Protein AF-A0A953PDA1-F1 (afdb_monomer)

Nearest PDB structures (foldseek):
  7jv3-assembly1_A  TM=8.818E-01  e=1.369E-17  Pseudomonas fluorescens Pf0-1
  7jv3-assembly2_E  TM=8.706E-01  e=5.133E-17  Pseudomonas fluorescens Pf0-1
  3rao-assembly2_B  TM=8.582E-01  e=7.394E-15  Bacillus cereus ATCC 10987
  6sgn-assembly1_AAA  TM=8.114E-01  e=1.223E-14  Escherichia coli K-12
  1ezw-assembly1_A  TM=8.210E-01  e=9.159E-14  Methanopyrus kandleri

Radius of gyration: 19.65 Å; Cα contacts (8 Å, |Δi|>4): 338; chains: 1; bounding box: 43×42×50 Å

Foldseek 3Di:
DQQVCLVVVVRPDAAEDELDDDPPVCVVVVHDDDPSLVSLQVVLQVLVVVLCQQQDQFDADDDPNDGDDRDHDPPHHPDPPHRFYEYEDADLSSLLSCLVGGQEYEYELDALVVLLVRLVSSVVSVVVVVGDSVSYAYEYEAEEFEDQFQVVQVVVLVVLCVVCPPVDPDSRSVLHQTGYLVSSQVRVVSNVVSHHDHYDYHYSDPVDCVRVVRCVVRNVVVVD

pLDDT: mean 93.69, std 8.37, range [51.88, 98.75]

Solvent-accessible surface area (backbone atoms only — not comparable to full-atom values): 12368 Å² total; per-residue (Å²): 107,70,32,56,51,15,45,78,55,71,50,71,45,68,46,72,53,69,58,77,87,60,61,67,61,30,53,76,72,71,43,87,76,66,62,68,75,56,29,47,52,47,43,52,54,49,52,54,50,54,52,37,30,45,68,41,82,59,30,71,42,88,56,96,84,53,75,40,77,71,38,67,49,80,72,49,39,68,32,77,79,49,55,50,30,32,34,60,67,70,58,75,72,48,28,38,47,40,42,74,67,36,38,25,40,32,44,57,51,52,53,48,65,52,49,40,54,50,49,56,51,35,46,51,25,8,63,77,69,72,35,70,60,87,62,40,43,38,30,37,39,36,40,31,34,56,32,92,42,46,68,58,10,50,53,53,46,51,51,57,50,60,80,38,66,90,79,61,93,48,57,47,65,77,50,34,46,60,12,13,48,73,49,38,45,57,55,51,47,50,35,42,77,55,57,44,78,42,78,50,74,44,59,77,60,81,92,50,63,62,51,58,50,50,42,56,69,62,34,51,67,74,79,107

Sequence (224 aa):
MAATVDMISNGRLNFGIGAGWDEVEAAAYGIPFPRAGIRVEMLDEALQIIKGLWTQDEVIFKGKYYQLDKAVSLPRPVQKPYPPILIAGGGDKMLRLIAKHANAWNSGFVSPEGFREEIARLEKACRETGRDRSEIENTFQSRTVIAEKDENAFERAEEWREERKGAVDDPDWKFAIKGSPKTCEKVLQTYVDVGVTHFTLLFADPATLKPLQLFANEVIPIFR

Mean predicted aligned error: 4.12 Å

Structure (mmCIF, N/CA/C/O backbone):
data_AF-A0A953PDA1-F1
#
_entry.id   AF-A0A953PDA1-F1
#
loop_
_atom_site.group_PDB
_atom_site.id
_atom_site.type_symbol
_atom_site.label_atom_id
_atom_site.label_alt_id
_atom_site.label_comp_id
_atom_site.label_asym_id
_atom_site.label_entity_id
_atom_site.label_seq_id
_atom_site.pdbx_PDB_ins_code
_atom_site.Cartn_x
_atom_site.Cartn_y
_atom_site.Cartn_z
_atom_site.occupancy
_atom_site.B_iso_or_equiv
_atom_site.auth_seq_id
_atom_site.auth_comp_id
_atom_site.auth_asym_id
_atom_site.auth_atom_id
_atom_site.pdbx_PDB_model_num
ATOM 1 N N . MET A 1 1 ? -18.487 7.559 2.211 1.00 90.31 1 MET A N 1
ATOM 2 C CA . MET A 1 1 ? -17.996 7.326 0.832 1.00 90.31 1 MET A CA 1
ATOM 3 C C . MET A 1 1 ? -17.444 5.917 0.651 1.00 90.31 1 MET A C 1
ATOM 5 O O . MET A 1 1 ? -18.059 5.161 -0.082 1.00 90.31 1 MET A O 1
ATOM 9 N N . ALA A 1 2 ? -16.361 5.523 1.334 1.00 96.50 2 ALA A N 1
ATOM 10 C CA . ALA A 1 2 ? -15.755 4.194 1.153 1.00 96.50 2 ALA A CA 1
ATOM 11 C C . ALA A 1 2 ? -16.730 3.015 1.368 1.00 96.50 2 ALA A C 1
ATOM 13 O O . ALA A 1 2 ? -16.804 2.147 0.510 1.00 96.50 2 ALA A O 1
ATOM 14 N N . ALA A 1 3 ? -17.564 3.026 2.417 1.00 96.94 3 ALA A N 1
ATOM 15 C CA . ALA A 1 3 ? -18.590 1.988 2.609 1.00 96.94 3 ALA A CA 1
ATOM 16 C C . ALA A 1 3 ? -19.591 1.895 1.440 1.00 96.94 3 ALA A C 1
ATOM 18 O O . ALA A 1 3 ? -19.960 0.807 1.009 1.00 96.94 3 ALA A O 1
ATOM 19 N N . THR A 1 4 ? -19.993 3.037 0.881 1.00 96.94 4 THR A N 1
ATOM 20 C CA . THR A 1 4 ? -20.882 3.098 -0.286 1.00 96.94 4 THR A CA 1
ATOM 21 C C . THR A 1 4 ? -20.209 2.530 -1.536 1.00 96.94 4 THR A C 1
ATOM 23 O O . THR A 1 4 ? -20.831 1.765 -2.266 1.00 96.94 4 THR A O 1
ATOM 26 N N . VAL A 1 5 ? -18.936 2.865 -1.775 1.00 97.50 5 VAL A N 1
ATOM 27 C CA . VAL A 1 5 ? -18.150 2.310 -2.893 1.00 97.50 5 VAL A CA 1
ATOM 28 C C . VAL A 1 5 ? -17.987 0.803 -2.735 1.00 97.50 5 VAL A C 1
ATOM 30 O O . VAL A 1 5 ? -18.156 0.060 -3.698 1.00 97.50 5 VAL A O 1
ATOM 33 N N . ASP A 1 6 ? -17.715 0.341 -1.517 1.00 98.44 6 ASP A N 1
ATOM 34 C CA . ASP A 1 6 ? -17.625 -1.080 -1.217 1.00 98.44 6 ASP A CA 1
ATOM 35 C C . ASP A 1 6 ? -18.922 -1.818 -1.572 1.00 98.44 6 ASP A C 1
ATOM 37 O O . ASP A 1 6 ? -18.891 -2.810 -2.295 1.00 98.44 6 ASP A O 1
ATOM 41 N N . MET A 1 7 ? -20.073 -1.274 -1.171 1.00 97.38 7 MET A N 1
ATOM 42 C CA . MET A 1 7 ? -21.376 -1.838 -1.524 1.00 97.38 7 MET A CA 1
ATOM 43 C C . MET A 1 7 ? -21.642 -1.853 -3.028 1.00 97.38 7 MET A C 1
ATOM 45 O O . MET A 1 7 ? -21.993 -2.895 -3.575 1.00 97.38 7 MET A O 1
ATOM 49 N N . ILE A 1 8 ? -21.478 -0.715 -3.708 1.00 97.69 8 ILE A N 1
ATOM 50 C CA . ILE A 1 8 ? -21.771 -0.601 -5.147 1.00 97.69 8 ILE A CA 1
ATOM 51 C C . ILE A 1 8 ? -20.830 -1.494 -5.962 1.00 97.69 8 ILE A C 1
ATOM 53 O O . ILE A 1 8 ? -21.219 -2.055 -6.984 1.00 97.69 8 ILE A O 1
ATOM 57 N N . SER A 1 9 ? -19.587 -1.654 -5.506 1.00 98.00 9 SER A N 1
ATOM 58 C CA . SER A 1 9 ? -18.612 -2.522 -6.160 1.00 98.00 9 SER A CA 1
ATOM 59 C C . SER A 1 9 ? -18.799 -4.009 -5.843 1.00 98.00 9 SER A C 1
ATOM 61 O O . SER A 1 9 ? -18.107 -4.822 -6.455 1.00 98.00 9 SER A O 1
ATOM 63 N N . ASN A 1 10 ? -19.731 -4.364 -4.950 1.00 97.81 10 ASN A N 1
ATOM 64 C CA . ASN A 1 10 ? -19.903 -5.705 -4.395 1.00 97.81 10 ASN A CA 1
ATOM 65 C C . ASN A 1 10 ? -18.608 -6.251 -3.769 1.00 97.81 10 ASN A C 1
ATOM 67 O O . ASN A 1 10 ? -18.175 -7.364 -4.057 1.00 97.81 10 ASN A O 1
ATOM 71 N N . GLY A 1 11 ? -17.969 -5.431 -2.937 1.00 97.88 11 GLY A N 1
ATOM 72 C CA . GLY A 1 11 ? -16.821 -5.836 -2.139 1.00 97.88 11 GLY A CA 1
ATOM 73 C C . GLY A 1 11 ? -15.491 -5.852 -2.882 1.00 97.88 11 GLY A C 1
ATOM 74 O O . GLY A 1 11 ? -14.633 -6.665 -2.565 1.00 97.88 11 GLY A O 1
ATOM 75 N N . ARG A 1 12 ? -15.306 -4.983 -3.883 1.00 98.06 12 ARG A N 1
ATOM 76 C CA . ARG A 1 12 ? -14.047 -4.891 -4.650 1.00 98.06 12 ARG A CA 1
ATOM 77 C C . ARG A 1 12 ? -13.163 -3.717 -4.226 1.00 98.06 12 ARG A C 1
ATOM 79 O O . ARG A 1 12 ? -12.202 -3.393 -4.920 1.00 98.06 12 ARG A O 1
ATOM 86 N N . LEU A 1 13 ? -13.500 -3.038 -3.130 1.00 98.06 13 LEU A N 1
ATOM 87 C CA . LEU A 1 13 ? -12.726 -1.904 -2.641 1.00 98.06 13 LEU A CA 1
ATOM 88 C C . LEU A 1 13 ? -11.509 -2.378 -1.836 1.00 98.06 13 LEU A C 1
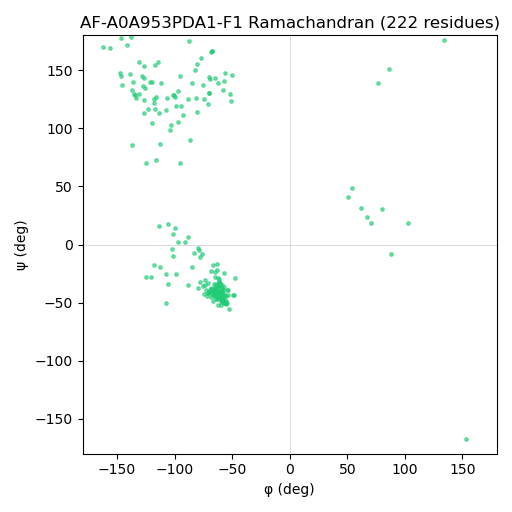ATOM 90 O O . LEU A 1 13 ? -11.669 -3.043 -0.819 1.00 98.06 13 LEU A O 1
ATOM 94 N N . ASN A 1 14 ? -10.319 -1.916 -2.219 1.00 97.12 14 ASN A N 1
ATOM 95 C CA . ASN A 1 14 ? -9.165 -1.819 -1.324 1.00 97.12 14 ASN A CA 1
ATOM 96 C C . ASN A 1 14 ? -9.072 -0.370 -0.826 1.00 97.12 14 ASN A C 1
ATOM 98 O O . ASN A 1 14 ? -8.957 0.562 -1.624 1.00 97.12 14 ASN A O 1
ATOM 102 N N . PHE A 1 15 ? -9.176 -0.156 0.484 1.00 98.25 15 PHE A N 1
ATOM 103 C CA . PHE A 1 15 ? -9.225 1.172 1.087 1.00 98.25 15 PHE A CA 1
ATOM 104 C C . PHE A 1 15 ? -7.814 1.714 1.347 1.00 98.25 15 PHE A C 1
ATOM 106 O O . PHE A 1 15 ? -7.234 1.497 2.411 1.00 98.25 15 PHE A O 1
ATOM 113 N N . GLY A 1 16 ? -7.267 2.418 0.355 1.00 97.62 16 GLY A N 1
ATOM 114 C CA . GLY A 1 16 ? -6.007 3.153 0.472 1.00 97.62 16 GLY A CA 1
ATOM 115 C C . GLY A 1 16 ? -6.163 4.444 1.279 1.00 97.62 16 GLY A C 1
ATOM 116 O O . GLY A 1 16 ? -6.995 5.284 0.935 1.00 97.62 16 GLY A O 1
ATOM 117 N N . ILE A 1 17 ? -5.363 4.624 2.332 1.00 98.00 17 ILE A N 1
ATOM 118 C CA . ILE A 1 17 ? -5.362 5.844 3.154 1.00 98.00 17 ILE A CA 1
ATOM 119 C C . ILE A 1 17 ? -3.955 6.167 3.677 1.00 98.00 17 ILE A C 1
ATOM 121 O O . ILE A 1 17 ? -3.169 5.275 3.991 1.00 98.00 17 ILE A O 1
ATOM 125 N N . GLY A 1 18 ? -3.628 7.457 3.778 1.00 96.38 18 GLY A N 1
ATOM 126 C CA . GLY A 1 18 ? -2.330 7.939 4.252 1.00 96.38 18 GLY A CA 1
ATOM 127 C C . GLY A 1 18 ? -2.430 9.257 5.021 1.00 96.38 18 GLY A C 1
ATOM 128 O O . GLY A 1 18 ? -3.505 9.833 5.161 1.00 96.38 18 GLY A O 1
ATOM 129 N N . ALA A 1 19 ? -1.292 9.738 5.528 1.00 95.94 19 ALA A N 1
ATOM 130 C CA . ALA A 1 19 ? -1.213 10.928 6.386 1.00 95.94 19 ALA A CA 1
ATOM 131 C C . ALA A 1 19 ? -1.062 12.259 5.611 1.00 95.94 19 ALA A C 1
ATOM 133 O O . ALA A 1 19 ? -0.834 13.302 6.224 1.00 95.94 19 ALA A O 1
ATOM 134 N N . GLY A 1 20 ? -1.144 12.223 4.277 1.00 93.25 20 GLY A N 1
ATOM 135 C CA . GLY A 1 20 ? -0.928 13.376 3.397 1.00 93.25 20 GLY A CA 1
ATOM 136 C C . GLY A 1 20 ? 0.551 13.747 3.217 1.00 93.25 20 GLY A C 1
ATOM 137 O O . GLY A 1 20 ? 1.340 13.738 4.173 1.00 93.25 20 GLY A O 1
ATOM 138 N N . TRP A 1 21 ? 0.919 14.083 1.979 1.00 90.81 21 TRP A N 1
ATOM 139 C CA . TRP A 1 21 ? 2.293 14.413 1.576 1.00 90.81 21 TRP A CA 1
ATOM 140 C C . TRP A 1 21 ? 2.414 15.785 0.896 1.00 90.81 21 TRP A C 1
ATOM 142 O O . TRP A 1 21 ? 3.454 16.417 1.051 1.00 90.81 21 TRP A O 1
ATOM 152 N N . ASP A 1 22 ? 1.360 16.264 0.231 1.00 92.12 22 ASP A N 1
ATOM 153 C CA . ASP A 1 22 ? 1.369 17.515 -0.531 1.00 92.12 22 ASP A CA 1
ATOM 154 C C . ASP A 1 22 ? 0.790 18.687 0.287 1.00 92.12 22 ASP A C 1
ATOM 156 O O . ASP A 1 22 ? -0.416 18.788 0.526 1.00 92.12 22 ASP A O 1
ATOM 160 N N . GLU A 1 23 ? 1.674 19.569 0.756 1.00 93.56 23 GLU A N 1
ATOM 161 C CA . GLU A 1 23 ? 1.300 20.776 1.505 1.00 93.56 23 GLU A CA 1
ATOM 162 C C . GLU A 1 23 ? 0.633 21.831 0.616 1.00 93.56 23 GLU A C 1
ATOM 164 O O . GLU A 1 23 ? -0.253 22.554 1.077 1.00 93.56 23 GLU A O 1
ATOM 169 N N . VAL A 1 24 ? 1.032 21.911 -0.657 1.00 94.94 24 VAL A N 1
ATOM 170 C CA . VAL A 1 24 ? 0.483 22.880 -1.612 1.00 94.94 24 VAL A CA 1
ATOM 171 C C . VAL A 1 24 ? -0.966 22.522 -1.919 1.00 94.94 24 VAL A C 1
ATOM 173 O O . VAL A 1 24 ? -1.834 23.396 -1.873 1.00 94.94 24 VAL A O 1
ATOM 176 N N . GLU A 1 25 ? -1.244 21.238 -2.156 1.00 94.12 25 GLU A N 1
ATOM 177 C CA . GLU A 1 25 ? -2.608 20.729 -2.313 1.00 94.12 25 GLU A CA 1
ATOM 178 C C . GLU A 1 25 ? -3.448 21.015 -1.061 1.00 94.12 25 GLU A C 1
ATOM 180 O O . GLU A 1 25 ? -4.534 21.590 -1.158 1.00 94.12 25 GLU A O 1
ATOM 185 N N . ALA A 1 26 ? -2.934 20.681 0.128 1.00 95.62 26 ALA A N 1
ATOM 186 C CA . ALA A 1 26 ? -3.647 20.929 1.378 1.00 95.62 26 ALA A CA 1
ATOM 187 C C . ALA A 1 26 ? -4.005 22.416 1.551 1.00 95.62 26 ALA A C 1
ATOM 189 O O . ALA A 1 26 ? -5.154 22.742 1.864 1.00 95.62 26 ALA A O 1
ATOM 190 N N . ALA A 1 27 ? -3.060 23.320 1.279 1.00 95.94 27 ALA A N 1
ATOM 191 C CA . ALA A 1 27 ? -3.279 24.761 1.344 1.00 95.94 27 ALA A CA 1
ATOM 192 C C . ALA A 1 27 ? -4.334 25.241 0.334 1.00 95.94 27 ALA A C 1
ATOM 194 O O . ALA A 1 27 ? -5.183 26.060 0.688 1.00 95.94 27 ALA A O 1
ATOM 195 N N . ALA A 1 28 ? -4.332 24.703 -0.890 1.00 97.31 28 ALA A N 1
ATOM 196 C CA . ALA A 1 28 ? -5.311 25.048 -1.922 1.00 97.31 28 ALA A CA 1
ATOM 197 C C . ALA A 1 28 ? -6.755 24.701 -1.514 1.00 97.31 28 ALA A C 1
ATOM 199 O O . ALA A 1 28 ? -7.685 25.431 -1.858 1.00 97.31 28 ALA A O 1
ATOM 200 N N . TYR A 1 29 ? -6.942 23.632 -0.733 1.00 96.75 29 TYR A N 1
ATOM 201 C CA . TYR A 1 29 ? -8.242 23.243 -0.173 1.00 96.75 29 TYR A CA 1
ATOM 202 C C . TYR A 1 29 ? -8.535 23.850 1.208 1.00 96.75 29 TYR A C 1
ATOM 204 O O . TYR A 1 29 ? -9.577 23.559 1.797 1.00 96.75 29 TYR A O 1
ATOM 212 N N . GLY A 1 30 ? -7.639 24.683 1.748 1.00 96.50 30 GLY A N 1
ATOM 213 C CA . GLY A 1 30 ? -7.782 25.265 3.085 1.00 96.50 30 GLY A CA 1
ATOM 214 C C . GLY A 1 30 ? -7.682 24.239 4.220 1.00 96.50 30 GLY A C 1
ATOM 215 O O . GLY A 1 30 ? -8.205 24.469 5.311 1.00 96.50 30 GLY A O 1
ATOM 216 N N . ILE A 1 31 ? -7.034 23.098 3.977 1.00 95.88 31 ILE A N 1
ATOM 217 C CA . ILE A 1 31 ? -6.853 22.022 4.952 1.00 95.88 31 ILE A CA 1
ATOM 218 C C . ILE A 1 31 ? -5.574 22.295 5.759 1.00 95.88 31 ILE A C 1
ATOM 220 O O . ILE A 1 31 ? -4.498 22.423 5.173 1.00 95.88 31 ILE A O 1
ATOM 224 N N . PRO A 1 32 ? -5.638 22.350 7.104 1.00 94.94 32 PRO A N 1
ATOM 225 C CA . PRO A 1 32 ? -4.441 22.495 7.925 1.00 94.94 32 PRO A CA 1
ATOM 226 C C . PRO A 1 32 ? -3.436 21.362 7.685 1.00 94.94 32 PRO A C 1
ATOM 228 O O . PRO A 1 32 ? -3.796 20.185 7.734 1.00 94.94 32 PRO A O 1
ATOM 231 N N . PHE A 1 33 ? -2.159 21.712 7.511 1.00 96.56 33 PHE A N 1
ATOM 232 C CA . PHE A 1 33 ? -1.083 20.753 7.246 1.00 96.56 33 PHE A CA 1
ATOM 233 C C . PHE A 1 33 ? -0.041 20.734 8.382 1.00 96.56 33 PHE A C 1
ATOM 235 O O . PHE A 1 33 ? 1.064 21.257 8.245 1.00 96.56 33 PHE A O 1
ATOM 242 N N . PRO A 1 34 ? -0.366 20.162 9.561 1.00 96.94 34 PRO A N 1
ATOM 243 C CA . PRO A 1 34 ? 0.570 20.127 10.682 1.00 96.94 34 PRO A CA 1
ATOM 244 C C . PRO A 1 34 ? 1.768 19.222 10.368 1.00 96.94 34 PRO A C 1
ATOM 246 O O . PRO A 1 34 ? 1.726 18.412 9.444 1.00 96.94 34 PRO A O 1
ATOM 249 N N . ARG A 1 35 ? 2.835 19.298 11.176 1.00 96.38 35 ARG A N 1
ATOM 250 C CA . ARG A 1 35 ? 4.040 18.459 11.011 1.00 96.38 35 ARG A CA 1
ATOM 251 C C . ARG A 1 35 ? 3.702 16.968 10.875 1.00 96.38 35 ARG A C 1
ATOM 253 O O . ARG A 1 35 ? 2.808 16.468 11.559 1.00 96.38 35 ARG A O 1
ATOM 260 N N . ALA A 1 36 ? 4.487 16.239 10.081 1.00 95.00 36 ALA A N 1
ATOM 261 C CA . ALA A 1 36 ? 4.226 14.839 9.718 1.00 95.00 36 ALA A CA 1
ATOM 262 C C . ALA A 1 36 ? 3.897 13.933 10.917 1.00 95.00 36 ALA A C 1
ATOM 264 O O . ALA A 1 36 ? 2.936 13.170 10.886 1.00 95.00 36 ALA A O 1
ATOM 265 N N . GLY A 1 37 ? 4.634 14.072 12.025 1.00 96.06 37 GLY A N 1
ATOM 266 C CA . GLY A 1 37 ? 4.372 13.295 13.235 1.00 96.06 37 GLY A CA 1
ATOM 267 C C . GLY A 1 37 ? 2.961 13.486 13.808 1.00 96.06 37 GLY A C 1
ATOM 268 O O . GLY A 1 37 ? 2.408 12.520 14.321 1.00 96.06 37 GLY A O 1
ATOM 269 N N . ILE A 1 38 ? 2.380 14.686 13.720 1.00 97.44 38 ILE A N 1
ATOM 270 C CA . ILE A 1 38 ? 0.997 14.949 14.148 1.00 97.44 38 ILE A CA 1
ATOM 271 C C . ILE A 1 38 ? 0.021 14.299 13.169 1.00 97.44 38 ILE A C 1
ATOM 273 O O . ILE A 1 38 ? -0.891 13.610 13.608 1.00 97.44 38 ILE A O 1
ATOM 277 N N . ARG A 1 39 ? 0.252 14.430 11.857 1.00 97.56 39 ARG A N 1
ATOM 278 C CA . ARG A 1 39 ? -0.617 13.816 10.839 1.00 97.56 39 ARG A CA 1
ATOM 279 C C . ARG A 1 39 ? -0.687 12.293 10.963 1.00 97.56 39 ARG A C 1
ATOM 281 O O . ARG A 1 39 ? -1.757 11.723 10.802 1.00 97.56 39 ARG A O 1
ATOM 288 N N . VAL A 1 40 ? 0.418 11.635 11.323 1.00 98.38 40 VAL A N 1
ATOM 289 C CA . VAL A 1 40 ? 0.425 10.187 11.608 1.00 98.38 40 VAL A CA 1
ATOM 290 C C . VAL A 1 40 ? -0.414 9.846 12.849 1.00 98.38 40 VAL A C 1
ATOM 292 O O . VAL A 1 40 ? -1.117 8.845 12.840 1.00 98.38 40 VAL A O 1
ATOM 295 N N . GLU A 1 41 ? -0.401 10.667 13.907 1.00 98.31 41 GLU A N 1
ATOM 296 C CA . GLU A 1 41 ? -1.288 10.440 15.067 1.00 98.31 41 GLU A CA 1
ATOM 297 C C . GLU A 1 41 ? -2.760 10.678 14.715 1.00 98.31 41 GLU A C 1
ATOM 299 O O . GLU A 1 41 ? -3.622 9.913 15.136 1.00 98.31 41 GLU A O 1
ATOM 304 N N . MET A 1 42 ? -3.046 11.703 13.908 1.00 98.44 42 MET A N 1
ATOM 305 C CA . MET A 1 42 ? -4.390 11.937 13.381 1.00 98.44 42 MET A CA 1
ATOM 306 C C . MET A 1 42 ? -4.862 10.737 12.549 1.00 98.44 42 MET A C 1
ATOM 308 O O . MET A 1 42 ? -5.998 10.301 12.695 1.00 98.44 42 MET A O 1
ATOM 312 N N . LEU A 1 43 ? -4.003 10.160 11.706 1.00 98.62 43 LEU A N 1
ATOM 313 C CA . LEU A 1 43 ? -4.352 8.973 10.927 1.00 98.62 43 LEU A CA 1
ATOM 314 C C . LEU A 1 43 ? -4.657 7.755 11.820 1.00 98.62 43 LEU A C 1
ATOM 316 O O . LEU A 1 43 ? -5.600 7.024 11.527 1.00 98.62 43 LEU A O 1
ATOM 320 N N . ASP A 1 44 ? -3.905 7.551 12.907 1.00 98.62 44 ASP A N 1
ATOM 321 C CA . ASP A 1 44 ? -4.140 6.465 13.878 1.00 98.62 44 ASP A CA 1
ATOM 322 C C . ASP A 1 44 ? -5.546 6.587 14.498 1.00 98.62 44 ASP A C 1
ATOM 324 O O . ASP A 1 44 ? -6.327 5.635 14.448 1.00 98.62 44 ASP A O 1
ATOM 328 N N . GLU A 1 45 ? -5.929 7.779 14.976 1.00 98.75 45 GLU A N 1
ATOM 329 C CA . GLU A 1 45 ? -7.282 8.022 15.503 1.00 98.75 45 GLU A CA 1
ATOM 330 C C . GLU A 1 45 ? -8.368 7.870 14.426 1.00 98.75 45 GLU A C 1
ATOM 332 O O . GLU A 1 45 ? -9.403 7.244 14.667 1.00 98.75 45 GLU A O 1
ATOM 337 N N . ALA A 1 46 ? -8.129 8.389 13.218 1.00 98.56 46 ALA A N 1
ATOM 338 C CA . ALA A 1 46 ? -9.072 8.274 12.110 1.00 98.56 46 ALA A CA 1
ATOM 339 C C . ALA A 1 46 ? -9.330 6.806 11.736 1.00 98.56 46 ALA A C 1
ATOM 341 O O . ALA A 1 46 ? -10.476 6.421 11.518 1.00 98.56 46 ALA A O 1
ATOM 342 N N . LEU A 1 47 ? -8.298 5.958 11.712 1.00 98.69 47 LEU A N 1
ATOM 343 C CA . LEU A 1 47 ? -8.436 4.528 11.429 1.00 98.69 47 LEU A CA 1
ATOM 344 C C . LEU A 1 47 ? -9.229 3.791 12.512 1.00 98.69 47 LEU A C 1
ATOM 346 O O . LEU A 1 47 ? -10.022 2.908 12.181 1.00 98.69 47 LEU A O 1
ATOM 350 N N . GLN A 1 48 ? -9.053 4.144 13.787 1.00 98.62 48 GLN A N 1
ATOM 351 C CA . GLN A 1 48 ? -9.867 3.595 14.878 1.00 98.62 48 GLN A CA 1
ATOM 352 C C . GLN A 1 48 ? -11.344 3.967 14.704 1.00 98.62 48 GLN A C 1
ATOM 354 O O . GLN A 1 48 ? -12.211 3.093 14.756 1.00 98.62 48 GLN A O 1
ATOM 359 N N . ILE A 1 49 ? -11.618 5.243 14.418 1.00 98.75 49 ILE A N 1
ATOM 360 C CA . ILE A 1 49 ? -12.966 5.750 14.149 1.00 98.75 49 ILE A CA 1
ATOM 361 C C . ILE A 1 49 ? -13.595 5.040 12.949 1.00 98.75 49 ILE A C 1
ATOM 363 O O . ILE A 1 49 ? -14.703 4.524 13.058 1.00 98.75 49 ILE A O 1
ATOM 367 N N . ILE A 1 50 ? -12.897 4.989 11.812 1.00 98.44 50 ILE A N 1
ATOM 368 C CA . ILE A 1 50 ? -13.402 4.397 10.567 1.00 98.44 50 ILE A CA 1
ATOM 369 C C . ILE A 1 50 ? -13.760 2.925 10.785 1.00 98.44 50 ILE A C 1
ATOM 371 O O . ILE A 1 50 ? -14.861 2.502 10.432 1.00 98.44 50 ILE A O 1
ATOM 375 N N . LYS A 1 51 ? -12.866 2.153 11.419 1.00 98.38 51 LYS A N 1
ATOM 376 C CA . LYS A 1 51 ? -13.131 0.748 11.754 1.00 98.38 51 LYS A CA 1
ATOM 377 C C . LYS A 1 51 ? -14.330 0.615 12.687 1.00 98.38 51 LYS A C 1
ATOM 379 O O . LYS A 1 51 ? -15.191 -0.224 12.429 1.00 98.38 51 LYS A O 1
ATOM 384 N N . GLY A 1 52 ? -14.417 1.447 13.728 1.00 98.06 52 GLY A N 1
ATOM 385 C CA . GLY A 1 52 ? -15.566 1.487 14.633 1.00 98.06 52 GLY A CA 1
ATOM 386 C C . GLY A 1 52 ? -16.873 1.717 13.878 1.00 98.06 52 GLY A C 1
ATOM 387 O O . GLY A 1 52 ? -17.796 0.918 13.986 1.00 98.06 52 GLY A O 1
ATOM 388 N N . LEU A 1 53 ? -16.920 2.747 13.031 1.00 98.12 53 LEU A N 1
ATOM 389 C CA . LEU A 1 53 ? -18.115 3.124 12.272 1.00 98.12 53 LEU A CA 1
ATOM 390 C C . LEU A 1 53 ? -18.568 2.025 11.300 1.00 98.12 53 LEU A C 1
ATOM 392 O O . LEU A 1 53 ? -19.754 1.910 11.004 1.00 98.12 53 LEU A O 1
ATOM 396 N N . TRP A 1 54 ? -17.646 1.198 10.807 1.00 98.00 54 TRP A N 1
ATOM 397 C CA . TRP A 1 54 ? -17.968 0.073 9.925 1.00 98.00 54 TRP A CA 1
ATOM 398 C C . TRP A 1 54 ? -18.375 -1.208 10.649 1.00 98.00 54 TRP A C 1
ATOM 400 O O . TRP A 1 54 ? -18.996 -2.073 10.029 1.00 98.00 54 TRP A O 1
ATOM 410 N N . THR A 1 55 ? -18.039 -1.344 11.931 1.00 97.69 55 THR A N 1
ATOM 411 C CA . THR A 1 55 ? -18.182 -2.609 12.675 1.00 97.69 55 THR A CA 1
ATOM 412 C C . THR A 1 55 ? -19.140 -2.541 13.855 1.00 97.69 55 THR A C 1
ATOM 414 O O . THR A 1 55 ? -19.607 -3.584 14.302 1.00 97.69 55 THR A O 1
ATOM 417 N N . GLN A 1 56 ? -19.466 -1.345 14.338 1.00 97.50 56 GLN A N 1
ATOM 418 C CA . GLN A 1 56 ? -20.278 -1.120 15.530 1.00 97.50 56 GLN A CA 1
ATOM 419 C C . GLN A 1 56 ? -21.574 -0.393 15.168 1.00 97.50 56 GLN A C 1
ATOM 421 O O . GLN A 1 56 ? -21.661 0.291 14.144 1.00 97.50 56 GLN A O 1
ATOM 426 N N . ASP A 1 57 ? -22.608 -0.576 15.989 1.00 96.69 57 ASP A N 1
ATOM 427 C CA . ASP A 1 57 ? -23.895 0.122 15.839 1.00 96.69 57 ASP A CA 1
ATOM 428 C C . ASP A 1 57 ? -23.761 1.612 16.135 1.00 96.69 57 ASP A C 1
ATOM 430 O O . ASP A 1 57 ? -24.322 2.433 15.415 1.00 96.69 57 ASP A O 1
ATOM 434 N N . GLU A 1 58 ? -22.953 1.947 17.135 1.00 97.38 58 GLU A N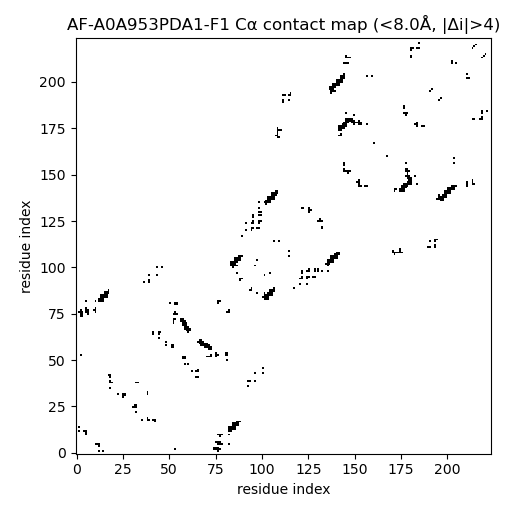 1
ATOM 435 C CA . GLU A 1 58 ? -22.726 3.300 17.614 1.00 97.38 58 GLU A CA 1
ATOM 436 C C . GLU A 1 58 ? -21.267 3.431 18.076 1.00 97.38 58 GLU A C 1
ATOM 438 O O . GLU A 1 58 ? -20.738 2.531 18.727 1.00 97.38 58 GLU A O 1
ATOM 443 N N . VAL A 1 59 ? -20.608 4.543 17.741 1.00 98.25 59 VAL A N 1
ATOM 444 C CA . VAL A 1 59 ? -19.208 4.812 18.089 1.00 98.25 59 VAL A CA 1
ATOM 445 C C . VAL A 1 59 ? -19.110 6.047 18.970 1.00 98.25 59 VAL A C 1
ATOM 447 O O . VAL A 1 59 ? -19.464 7.155 18.564 1.00 98.25 59 VAL A O 1
ATOM 450 N N . ILE A 1 60 ? -18.542 5.862 20.157 1.00 98.50 60 ILE A N 1
ATOM 451 C CA . ILE A 1 60 ? -18.062 6.947 21.012 1.00 98.50 60 ILE A CA 1
ATOM 452 C C . ILE A 1 60 ? -16.538 6.927 20.945 1.00 98.50 60 ILE A C 1
ATOM 454 O O . ILE A 1 60 ? -15.913 5.901 21.209 1.00 98.50 60 ILE A O 1
ATOM 458 N N . PHE A 1 61 ? -15.931 8.060 20.608 1.00 98.56 61 PHE A N 1
ATOM 459 C CA . PHE A 1 61 ? -14.482 8.186 20.504 1.00 98.56 61 PHE A CA 1
ATOM 460 C C . PHE A 1 61 ? -14.027 9.479 21.171 1.00 98.56 61 PHE A C 1
ATOM 462 O O . PHE A 1 61 ? -14.574 10.545 20.905 1.00 98.56 61 PHE A O 1
ATOM 469 N N . LYS A 1 62 ? -13.033 9.393 22.056 1.00 98.38 62 LYS A N 1
ATOM 470 C CA . LYS A 1 62 ? -12.493 10.537 22.805 1.00 98.38 62 LYS A CA 1
ATOM 471 C C . LYS A 1 62 ? -10.991 10.627 22.574 1.00 98.38 62 LYS A C 1
ATOM 473 O O . LYS A 1 62 ? -10.200 10.297 23.454 1.00 98.38 62 LYS A O 1
ATOM 478 N N . GLY A 1 63 ? -10.625 11.004 21.356 1.00 98.00 63 GLY A N 1
ATOM 479 C CA . GLY A 1 63 ? -9.244 11.208 20.956 1.00 98.00 63 GLY A CA 1
ATOM 480 C C . GLY A 1 63 ? -8.748 12.618 21.245 1.00 98.00 63 GLY A C 1
ATOM 481 O O . GLY A 1 63 ? -9.485 13.510 21.676 1.00 98.00 63 GLY A O 1
ATOM 482 N N . LYS A 1 64 ? -7.462 12.812 20.978 1.00 98.19 64 LYS A N 1
ATOM 483 C CA . LYS A 1 64 ? -6.790 14.106 21.014 1.00 98.19 64 LYS A CA 1
ATOM 484 C C . LYS A 1 64 ? -7.185 14.974 19.821 1.00 98.19 64 LYS A C 1
ATOM 486 O O . LYS A 1 64 ? -7.245 16.192 19.970 1.00 98.19 64 LYS A O 1
ATOM 491 N N . TYR A 1 65 ? -7.417 14.366 18.657 1.00 98.00 65 TYR A N 1
ATOM 492 C CA . TYR A 1 65 ? -7.705 15.078 17.411 1.00 98.00 65 TYR A CA 1
ATOM 493 C C . TYR A 1 65 ? -9.172 14.990 17.013 1.00 98.00 65 TYR A C 1
ATOM 495 O O . TYR A 1 65 ? -9.711 15.950 16.466 1.00 98.00 65 TYR A O 1
ATOM 503 N N . TYR A 1 66 ? -9.824 13.868 17.312 1.00 98.31 66 TYR A N 1
ATOM 504 C CA . TYR A 1 66 ? -11.225 13.656 16.973 1.00 98.31 66 TYR A CA 1
ATOM 505 C C . TYR A 1 66 ? -12.042 13.254 18.193 1.00 98.31 66 TYR A C 1
ATOM 507 O O . TYR A 1 66 ? -11.597 12.490 19.051 1.00 98.31 66 TYR A O 1
ATOM 515 N N . GLN A 1 67 ? -13.276 13.743 18.239 1.00 98.38 67 GLN A N 1
ATOM 516 C CA . GLN A 1 67 ? -14.257 13.366 19.246 1.00 98.38 67 GLN A CA 1
ATOM 517 C C . GLN A 1 67 ? -15.560 13.007 18.550 1.00 98.38 67 GLN A C 1
ATOM 519 O O . GLN A 1 67 ? -16.046 13.763 17.712 1.00 98.38 67 GLN A O 1
ATOM 524 N N . LEU A 1 68 ? -16.107 11.848 18.898 1.00 98.38 68 LEU A N 1
ATOM 525 C CA . LEU A 1 68 ? -17.412 11.385 18.456 1.00 98.38 68 LEU A CA 1
ATOM 526 C C . LEU A 1 68 ? -18.243 11.041 19.682 1.00 98.38 68 LEU A C 1
ATOM 528 O O . LEU A 1 68 ? -17.765 10.356 20.590 1.00 98.38 68 LEU A O 1
ATOM 532 N N . ASP A 1 69 ? -19.492 11.483 19.672 1.00 98.25 69 ASP A N 1
ATOM 533 C CA . ASP A 1 69 ? -20.503 11.063 20.627 1.00 98.25 69 ASP A CA 1
ATOM 534 C C . ASP A 1 69 ? -21.603 10.348 19.856 1.00 98.25 69 ASP A C 1
ATOM 536 O O . ASP A 1 69 ? -22.237 10.931 18.978 1.00 98.25 69 ASP A O 1
ATOM 540 N N . LYS A 1 70 ? -21.770 9.061 20.152 1.00 97.75 70 LYS A N 1
ATOM 541 C CA . LYS A 1 70 ? -22.831 8.218 19.603 1.00 97.75 70 LYS A CA 1
ATOM 542 C C . LYS A 1 70 ? -22.966 8.253 18.074 1.00 97.75 70 LYS A C 1
ATOM 544 O O . LYS A 1 70 ? -24.064 8.291 17.521 1.00 97.75 70 LYS A O 1
ATOM 549 N N . ALA A 1 71 ? -21.837 8.259 17.370 1.00 98.00 71 ALA A N 1
ATOM 550 C CA . ALA A 1 71 ? -21.824 8.364 15.919 1.00 98.00 71 ALA A CA 1
ATOM 551 C C . ALA A 1 71 ? -22.236 7.043 15.255 1.00 98.00 71 ALA A C 1
ATOM 553 O O . ALA A 1 71 ? -21.755 5.972 15.621 1.00 98.00 71 ALA A O 1
ATOM 554 N N . VAL A 1 72 ? -23.074 7.134 14.224 1.00 96.94 72 VAL A N 1
ATOM 555 C CA . VAL A 1 72 ? -23.554 5.993 13.434 1.00 96.94 72 VAL A CA 1
ATOM 556 C C . VAL A 1 72 ? -23.132 6.185 11.980 1.00 96.94 72 VAL A C 1
ATOM 558 O O . VAL A 1 72 ? -23.208 7.294 11.448 1.00 96.94 72 VAL A O 1
ATOM 561 N N . SER A 1 73 ? -22.711 5.110 11.308 1.00 94.88 73 SER A N 1
ATOM 562 C CA . SER A 1 73 ? -22.441 5.132 9.867 1.00 94.88 73 SER A CA 1
ATOM 563 C C . SER A 1 73 ? -23.198 4.021 9.155 1.00 94.88 73 SER A C 1
ATOM 565 O O . SER A 1 73 ? -22.924 2.836 9.341 1.00 94.88 73 SER A O 1
ATOM 567 N N . LEU A 1 74 ? -24.157 4.425 8.320 1.00 93.81 74 LEU A N 1
ATOM 568 C CA . LEU A 1 74 ? -24.887 3.540 7.424 1.00 93.81 74 LEU A CA 1
ATOM 569 C C . LEU A 1 74 ? -24.850 4.093 5.986 1.00 93.81 74 LEU A C 1
ATOM 571 O O . LEU A 1 74 ? -24.892 5.310 5.796 1.00 93.81 74 LEU A O 1
ATOM 575 N N . PRO A 1 75 ? -24.789 3.214 4.972 1.00 93.12 75 PRO A N 1
ATOM 576 C CA . PRO A 1 75 ? -24.698 1.763 5.111 1.00 93.12 75 PRO A CA 1
ATOM 577 C C . PRO A 1 75 ? -23.283 1.295 5.499 1.00 93.12 75 PRO A C 1
ATOM 579 O O . PRO A 1 75 ? -22.302 2.017 5.313 1.00 93.12 75 PRO A O 1
ATOM 582 N N . ARG A 1 76 ? -23.175 0.070 6.031 1.00 95.81 76 ARG A N 1
ATOM 583 C CA . ARG A 1 76 ? -21.880 -0.570 6.314 1.00 95.81 76 ARG A CA 1
ATOM 584 C C . ARG A 1 76 ? -21.272 -1.184 5.049 1.00 95.81 76 ARG A C 1
ATOM 586 O O . ARG A 1 76 ? -22.025 -1.570 4.155 1.00 95.81 76 ARG A O 1
ATOM 593 N N . PRO A 1 77 ? -19.939 -1.354 5.001 1.00 97.69 77 PRO A N 1
ATOM 594 C CA . PRO A 1 77 ? -19.300 -2.145 3.957 1.00 97.69 77 PRO A CA 1
ATOM 595 C C . PRO A 1 77 ? -19.854 -3.580 3.892 1.00 97.69 77 PRO A C 1
ATOM 597 O O . PRO A 1 77 ? -20.223 -4.175 4.919 1.00 97.69 77 PRO A O 1
ATOM 600 N N . VAL A 1 78 ? -19.887 -4.136 2.680 1.00 98.00 78 VAL A N 1
ATOM 601 C CA . VAL A 1 78 ? -20.252 -5.536 2.435 1.00 98.00 78 VAL A CA 1
ATOM 602 C C . VAL A 1 78 ? -19.106 -6.471 2.828 1.00 98.00 78 VAL A C 1
ATOM 604 O O . VAL A 1 78 ? -19.368 -7.525 3.408 1.00 98.00 78 VAL A O 1
ATOM 607 N N . GLN A 1 79 ? -17.849 -6.059 2.617 1.00 98.25 79 GLN A N 1
ATOM 608 C CA . GLN A 1 79 ? -16.673 -6.805 3.079 1.00 98.25 79 GLN A CA 1
ATOM 609 C C . GLN A 1 79 ? -16.611 -6.856 4.612 1.00 98.25 79 GLN A C 1
ATOM 611 O O . GLN A 1 79 ? -16.960 -5.887 5.294 1.00 98.25 79 GLN A O 1
ATOM 616 N N . LYS A 1 80 ? -16.158 -7.992 5.163 1.00 97.19 80 LYS A N 1
ATOM 617 C CA . LYS A 1 80 ? -16.059 -8.235 6.610 1.00 97.19 80 LYS A CA 1
ATOM 618 C C . LYS A 1 80 ? -14.618 -8.550 7.034 1.00 97.19 80 LYS A C 1
ATOM 620 O O . LYS A 1 80 ? -13.953 -9.301 6.328 1.00 97.19 80 LYS A O 1
ATOM 625 N N . PRO A 1 81 ? -14.152 -8.031 8.189 1.00 96.19 81 PRO A N 1
ATOM 626 C CA . PRO A 1 81 ? -14.850 -7.078 9.066 1.00 96.19 81 PRO A CA 1
ATOM 627 C C . PRO A 1 81 ? -15.021 -5.681 8.438 1.00 96.19 81 PRO A C 1
ATOM 629 O O . PRO A 1 81 ? -15.932 -4.951 8.817 1.00 96.19 81 PRO A O 1
ATOM 632 N N . TYR A 1 82 ? -14.185 -5.337 7.461 1.00 97.44 82 TYR A N 1
ATOM 633 C CA . TYR A 1 82 ? -14.217 -4.112 6.661 1.00 97.44 82 TYR A CA 1
ATOM 634 C C . TYR A 1 82 ? -13.377 -4.318 5.382 1.00 97.44 82 TYR A C 1
ATOM 636 O O . TYR A 1 82 ? -12.663 -5.320 5.306 1.00 97.44 82 TYR A O 1
ATOM 644 N N . PRO A 1 83 ? -13.423 -3.405 4.390 1.00 98.25 83 PRO A N 1
ATOM 645 C CA . PRO A 1 83 ? -12.569 -3.470 3.202 1.00 98.25 83 PRO A CA 1
ATOM 646 C C . PRO A 1 83 ? -11.078 -3.495 3.571 1.00 98.25 83 PRO A C 1
ATOM 648 O O . PRO A 1 83 ? -10.701 -2.754 4.486 1.00 98.25 83 PRO A O 1
ATOM 651 N N . PRO A 1 84 ? -10.222 -4.277 2.881 1.00 98.12 84 PRO A N 1
ATOM 652 C CA . PRO A 1 84 ? -8.789 -4.322 3.159 1.00 98.12 84 PRO A CA 1
ATOM 653 C C . PRO A 1 84 ? -8.172 -2.925 3.167 1.00 98.12 84 PRO A C 1
ATOM 655 O O . PRO A 1 84 ? -8.379 -2.140 2.240 1.00 98.12 84 PRO A O 1
ATOM 658 N N . ILE A 1 85 ? -7.427 -2.604 4.221 1.00 98.69 85 ILE A N 1
ATOM 659 C CA . ILE A 1 85 ? -6.819 -1.285 4.392 1.00 98.69 85 ILE A CA 1
ATOM 660 C C . ILE A 1 85 ? -5.390 -1.319 3.865 1.00 98.69 85 ILE A C 1
ATOM 662 O O . ILE A 1 85 ? -4.546 -2.044 4.397 1.00 98.69 85 ILE A O 1
ATOM 666 N N . LEU A 1 86 ? -5.120 -0.496 2.856 1.00 98.38 86 LEU A N 1
ATOM 667 C CA . LEU A 1 86 ? -3.784 -0.275 2.320 1.00 98.38 86 LEU A CA 1
ATOM 668 C C . LEU A 1 86 ? -3.233 1.038 2.869 1.00 98.38 86 LEU A C 1
ATOM 670 O O . LEU A 1 86 ? -3.884 2.081 2.786 1.00 98.38 86 LEU A O 1
ATOM 674 N N . ILE A 1 87 ? -2.023 0.995 3.418 1.00 98.44 87 ILE A N 1
ATOM 675 C CA . ILE A 1 87 ? -1.354 2.177 3.957 1.00 98.44 87 ILE A CA 1
ATOM 676 C C . ILE A 1 87 ? 0.025 2.305 3.321 1.00 98.44 87 ILE A C 1
ATOM 678 O O . ILE A 1 87 ? 0.841 1.386 3.398 1.00 98.44 87 ILE A O 1
ATOM 682 N N . ALA A 1 88 ? 0.281 3.463 2.714 1.00 95.62 88 ALA A N 1
ATOM 683 C CA . ALA A 1 88 ? 1.568 3.785 2.117 1.00 95.62 88 ALA A CA 1
ATOM 684 C C . ALA A 1 88 ? 2.460 4.576 3.080 1.00 95.62 88 ALA A C 1
ATOM 686 O O . ALA A 1 88 ? 1.974 5.433 3.824 1.00 95.62 88 ALA A O 1
ATOM 687 N N . GLY A 1 89 ? 3.767 4.330 3.026 1.00 92.94 89 GLY A N 1
ATOM 688 C CA . GLY A 1 89 ? 4.770 5.160 3.689 1.00 92.94 89 GLY A CA 1
ATOM 689 C C . GLY A 1 89 ? 5.833 4.377 4.452 1.00 92.94 89 GLY A C 1
ATOM 690 O O . GLY A 1 89 ? 5.772 3.156 4.583 1.00 92.94 89 GLY A O 1
ATOM 691 N N . GLY A 1 90 ? 6.799 5.125 4.985 1.00 91.56 90 GLY A N 1
ATOM 692 C CA . GLY A 1 90 ? 7.958 4.598 5.701 1.00 91.56 90 GLY A CA 1
ATOM 693 C C . GLY A 1 90 ? 8.301 5.396 6.961 1.00 91.56 90 GLY A C 1
ATOM 694 O O . GLY A 1 90 ? 7.656 6.389 7.308 1.00 91.56 90 GLY A O 1
ATOM 695 N N . GLY A 1 91 ? 9.336 4.937 7.664 1.00 92.12 91 GLY A N 1
ATOM 696 C CA . GLY A 1 91 ? 9.797 5.503 8.933 1.00 92.12 91 GLY A CA 1
ATOM 697 C C . GLY A 1 91 ? 9.065 4.954 10.163 1.00 92.12 91 GLY A C 1
ATOM 698 O O . GLY A 1 91 ? 7.893 4.583 10.118 1.00 92.12 91 GLY A O 1
ATOM 699 N N . ASP A 1 92 ? 9.763 4.924 11.298 1.00 94.38 92 ASP A N 1
ATOM 700 C CA . ASP A 1 92 ? 9.375 4.147 12.485 1.00 94.38 92 ASP A CA 1
ATOM 701 C C . ASP A 1 92 ? 7.956 4.418 12.995 1.00 94.38 92 ASP A C 1
ATOM 703 O O . ASP A 1 92 ? 7.247 3.505 13.419 1.00 94.38 92 ASP A O 1
ATOM 707 N N . LYS A 1 93 ? 7.515 5.682 12.977 1.00 95.75 93 LYS A N 1
ATOM 708 C CA . LYS A 1 93 ? 6.174 6.037 13.456 1.00 95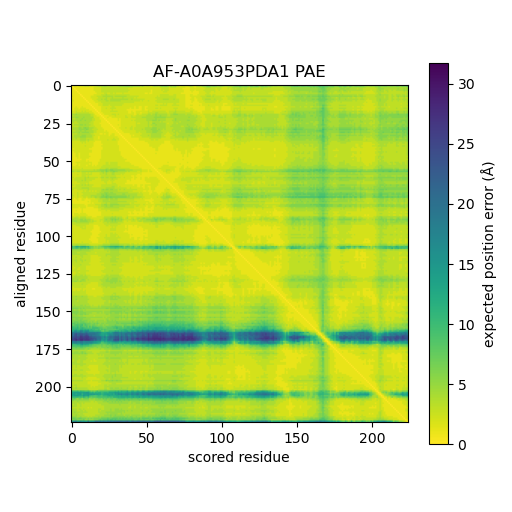.75 93 LYS A CA 1
ATOM 709 C C . LYS A 1 93 ? 5.082 5.528 12.517 1.00 95.75 93 LYS A C 1
ATOM 711 O O . LYS A 1 93 ? 4.066 5.033 12.997 1.00 95.75 93 LYS A O 1
ATOM 716 N N . MET A 1 94 ? 5.305 5.641 11.210 1.00 97.31 94 MET A N 1
ATOM 717 C CA . MET A 1 94 ? 4.357 5.179 10.203 1.00 97.31 94 MET A CA 1
ATOM 718 C C . MET A 1 94 ? 4.310 3.651 10.168 1.00 97.31 94 MET A C 1
ATOM 720 O O . MET A 1 94 ? 3.225 3.083 10.171 1.00 97.31 94 MET A O 1
ATOM 724 N N . LEU A 1 95 ? 5.463 2.978 10.256 1.00 97.69 95 LEU A N 1
ATOM 725 C CA . LEU A 1 95 ? 5.534 1.514 10.306 1.00 97.69 95 LEU A CA 1
ATOM 726 C C . LEU A 1 95 ? 4.830 0.931 11.541 1.00 97.69 95 LEU A C 1
ATOM 728 O O . LEU A 1 95 ? 4.162 -0.093 11.432 1.00 97.69 95 LEU A O 1
ATOM 732 N N . ARG A 1 96 ? 4.886 1.605 12.700 1.00 97.75 96 ARG A N 1
ATOM 733 C CA . ARG A 1 96 ? 4.062 1.235 13.868 1.00 97.75 96 ARG A CA 1
ATOM 734 C C . ARG A 1 96 ? 2.563 1.383 13.616 1.00 97.75 96 ARG A C 1
ATOM 736 O O . ARG A 1 96 ? 1.799 0.533 14.059 1.00 97.75 96 ARG A O 1
ATOM 743 N N . LEU A 1 97 ? 2.133 2.433 12.919 1.00 98.44 97 LEU A N 1
ATOM 744 C CA . LEU A 1 97 ? 0.727 2.610 12.540 1.00 98.44 97 LEU A CA 1
ATOM 745 C C . LEU A 1 97 ? 0.284 1.526 11.546 1.00 98.44 97 LEU A C 1
ATOM 747 O O . LEU A 1 97 ? -0.773 0.923 11.726 1.00 98.44 97 LEU A O 1
ATOM 751 N N . ILE A 1 98 ? 1.112 1.236 10.542 1.00 98.56 98 ILE A N 1
ATOM 752 C CA . ILE A 1 98 ? 0.893 0.161 9.566 1.00 98.56 98 ILE A CA 1
ATOM 753 C C . ILE A 1 98 ? 0.731 -1.177 10.292 1.00 98.56 98 ILE A C 1
ATOM 755 O O . ILE A 1 98 ? -0.280 -1.843 10.094 1.00 98.56 98 ILE A O 1
ATOM 759 N N . ALA A 1 99 ? 1.647 -1.517 11.203 1.00 98.50 99 ALA A N 1
ATOM 760 C CA . ALA A 1 99 ? 1.575 -2.744 11.994 1.00 98.50 99 ALA A CA 1
ATOM 761 C C . ALA A 1 99 ? 0.268 -2.868 12.802 1.00 98.50 99 ALA A C 1
ATOM 763 O O . ALA A 1 99 ? -0.301 -3.949 12.915 1.00 98.50 99 ALA A O 1
ATOM 764 N N . LYS A 1 100 ? -0.266 -1.761 13.331 1.00 98.06 100 LYS A N 1
ATOM 765 C CA . LYS A 1 100 ? -1.548 -1.778 14.053 1.00 98.06 100 LYS A CA 1
ATOM 766 C C . LYS A 1 100 ? -2.756 -1.957 13.133 1.00 98.06 100 LYS A C 1
ATOM 768 O O . LYS A 1 100 ? -3.734 -2.599 13.523 1.00 98.06 100 LYS A O 1
ATOM 773 N N . HIS A 1 101 ? -2.747 -1.332 11.953 1.00 98.38 101 HIS A N 1
ATOM 774 C CA . HIS A 1 101 ? -3.987 -1.074 11.217 1.00 98.38 101 HIS A CA 1
ATOM 775 C C . HIS A 1 101 ? -4.088 -1.683 9.821 1.00 98.38 101 HIS A C 1
ATOM 777 O O . HIS A 1 101 ? -5.226 -1.905 9.397 1.00 98.38 101 HIS A O 1
ATOM 783 N N . ALA A 1 102 ? -2.981 -1.906 9.120 1.00 98.38 102 ALA A N 1
ATOM 784 C CA . ALA A 1 102 ? -2.990 -2.242 7.702 1.00 98.38 102 ALA A CA 1
ATOM 785 C C . ALA A 1 102 ? -3.263 -3.731 7.447 1.00 98.38 102 ALA A C 1
ATOM 787 O O . ALA A 1 102 ? -2.903 -4.592 8.245 1.00 98.38 102 ALA A O 1
ATOM 788 N N . ASN A 1 103 ? -3.878 -4.010 6.300 1.00 98.38 103 ASN A N 1
ATOM 789 C CA . ASN A 1 103 ? -3.892 -5.323 5.655 1.00 98.38 103 ASN A CA 1
ATOM 790 C C . ASN A 1 103 ? -2.841 -5.399 4.540 1.00 98.38 103 ASN A C 1
ATOM 792 O O . ASN A 1 103 ? -2.360 -6.477 4.223 1.00 98.38 103 ASN A O 1
ATOM 796 N N . ALA A 1 104 ? -2.478 -4.253 3.962 1.00 98.19 104 ALA A N 1
ATOM 797 C CA . ALA A 1 104 ? -1.438 -4.132 2.955 1.00 98.19 104 ALA A CA 1
ATOM 798 C C . ALA A 1 104 ? -0.568 -2.908 3.253 1.00 98.19 104 ALA A C 1
ATOM 800 O O . ALA A 1 104 ? -1.071 -1.812 3.524 1.00 98.19 104 ALA A O 1
ATOM 801 N N . TRP A 1 105 ? 0.744 -3.090 3.197 1.00 98.19 105 TRP A N 1
ATOM 802 C CA . TRP A 1 105 ? 1.717 -2.014 3.283 1.00 98.19 105 TRP A CA 1
ATOM 803 C C . TRP A 1 105 ? 2.231 -1.689 1.887 1.00 98.19 105 TRP A C 1
ATOM 805 O O . TRP A 1 105 ? 2.636 -2.581 1.142 1.00 98.19 105 TRP A O 1
ATOM 815 N N . ASN A 1 106 ? 2.193 -0.411 1.525 1.00 96.06 106 ASN A N 1
ATOM 816 C CA . ASN A 1 106 ? 2.748 0.074 0.272 1.00 96.06 106 ASN A CA 1
ATOM 817 C C . ASN A 1 106 ? 4.036 0.852 0.532 1.00 96.06 106 ASN A C 1
ATOM 819 O O . ASN A 1 106 ? 4.032 1.895 1.194 1.00 96.06 106 ASN A O 1
ATOM 823 N N . SER A 1 107 ? 5.133 0.316 0.014 1.00 92.69 107 SER A N 1
ATOM 824 C CA . SER A 1 107 ? 6.400 1.026 -0.105 1.00 92.69 107 SER A CA 1
ATOM 825 C C . SER A 1 107 ? 6.735 1.210 -1.581 1.00 92.69 107 SER A C 1
ATOM 827 O O . SER A 1 107 ? 6.225 0.521 -2.459 1.00 92.69 107 SER A O 1
ATOM 829 N N . GLY A 1 108 ? 7.563 2.194 -1.874 1.00 86.69 108 GLY A N 1
ATOM 830 C CA . GLY A 1 108 ? 7.943 2.543 -3.226 1.00 86.69 108 GLY A CA 1
ATOM 831 C C . GLY A 1 108 ? 9.274 3.260 -3.216 1.00 86.69 108 GLY A C 1
ATOM 832 O O . GLY A 1 108 ? 9.773 3.667 -2.167 1.00 86.69 108 GLY A O 1
ATOM 833 N N . PHE A 1 109 ? 9.836 3.430 -4.409 1.00 82.31 109 PHE A N 1
ATOM 834 C CA . PHE A 1 109 ? 10.950 4.361 -4.617 1.00 82.31 109 PHE A CA 1
ATOM 835 C C . PHE A 1 109 ? 12.213 3.999 -3.815 1.00 82.31 109 PHE A C 1
ATOM 837 O O . PHE A 1 109 ? 13.013 4.856 -3.435 1.00 82.31 109 PHE A O 1
ATOM 844 N N . VAL A 1 110 ? 12.411 2.697 -3.603 1.00 90.25 110 VAL A N 1
ATOM 845 C CA . VAL A 1 110 ? 13.587 2.096 -2.969 1.00 90.25 110 VAL A CA 1
ATOM 846 C C . VAL A 1 110 ? 14.110 0.942 -3.823 1.00 90.25 110 VAL A C 1
ATOM 848 O O . VAL A 1 110 ? 13.372 0.349 -4.613 1.00 90.25 110 VAL A O 1
ATOM 851 N N . SER A 1 111 ? 15.393 0.605 -3.673 1.00 93.56 111 SER A N 1
ATOM 852 C CA . SER A 1 111 ? 15.965 -0.614 -4.257 1.00 93.56 111 SER A CA 1
ATOM 853 C C . SER A 1 111 ? 15.379 -1.869 -3.590 1.00 93.56 111 SER A C 1
ATOM 855 O O . SER A 1 111 ? 14.819 -1.763 -2.497 1.00 93.56 111 SER A O 1
ATOM 857 N N . PRO A 1 112 ? 15.562 -3.070 -4.168 1.00 95.06 112 PRO A N 1
ATOM 858 C CA . PRO A 1 112 ? 15.183 -4.317 -3.502 1.00 95.06 112 PRO A CA 1
ATOM 859 C C . PRO A 1 112 ? 15.807 -4.475 -2.107 1.00 95.06 112 PRO A C 1
ATOM 861 O O . PRO A 1 112 ? 15.136 -4.894 -1.168 1.00 95.06 112 PRO A O 1
ATOM 864 N N . GLU A 1 113 ? 17.070 -4.069 -1.936 1.00 95.62 113 GLU A N 1
ATOM 865 C CA . GLU A 1 113 ? 17.724 -4.101 -0.622 1.00 95.62 113 GLU A CA 1
ATOM 866 C C . GLU A 1 113 ? 17.120 -3.075 0.345 1.00 95.62 113 GLU A C 1
ATOM 868 O O . GLU A 1 113 ? 16.855 -3.397 1.498 1.00 95.62 113 GLU A O 1
ATOM 873 N N . GLY A 1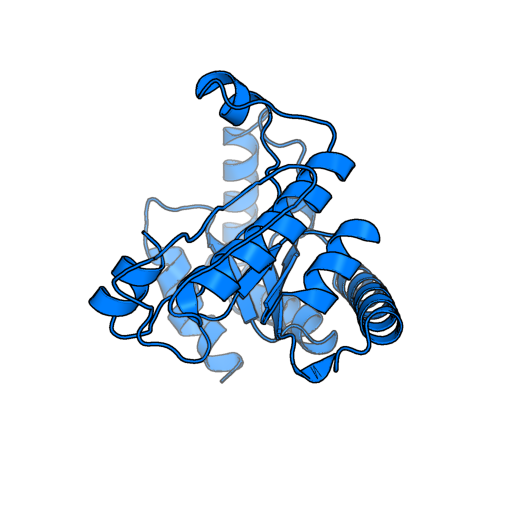 114 ? 16.797 -1.869 -0.133 1.00 94.31 114 GLY A N 1
ATOM 874 C CA . GLY A 1 114 ? 16.078 -0.883 0.677 1.00 94.31 114 GLY A CA 1
ATOM 875 C C . GLY A 1 114 ? 14.702 -1.392 1.116 1.00 94.31 114 GLY A C 1
ATOM 876 O O . GLY A 1 114 ? 14.327 -1.234 2.274 1.00 94.31 114 GLY A O 1
ATOM 877 N N . PHE A 1 115 ? 13.979 -2.082 0.230 1.00 95.62 115 PHE A N 1
ATOM 878 C CA . PHE A 1 115 ? 12.704 -2.716 0.568 1.00 95.62 115 PHE A CA 1
ATOM 879 C C . PHE A 1 115 ? 12.881 -3.804 1.637 1.00 95.62 115 PHE A C 1
ATOM 881 O O . PHE A 1 115 ? 12.110 -3.863 2.594 1.00 95.62 115 PHE A O 1
ATOM 888 N N . ARG A 1 116 ? 13.937 -4.626 1.535 1.00 96.50 116 ARG A N 1
ATOM 889 C CA . ARG A 1 116 ? 14.295 -5.625 2.555 1.00 96.50 116 ARG A CA 1
ATOM 890 C C . ARG A 1 116 ? 14.563 -4.978 3.918 1.00 96.50 116 ARG A C 1
ATOM 892 O O . ARG A 1 116 ? 14.070 -5.469 4.935 1.00 96.50 116 ARG A O 1
ATOM 899 N N . GLU A 1 117 ? 15.304 -3.873 3.955 1.00 95.94 117 GLU A N 1
ATOM 900 C CA . GLU A 1 117 ? 15.540 -3.119 5.192 1.00 95.94 117 GLU A CA 1
ATOM 901 C C . GLU A 1 117 ? 14.234 -2.585 5.796 1.00 95.94 117 GLU A C 1
ATOM 903 O O . GLU A 1 117 ? 14.034 -2.640 7.013 1.00 95.94 117 GLU A O 1
ATOM 908 N N . GLU A 1 118 ? 13.323 -2.082 4.964 1.00 95.38 118 GLU A N 1
ATOM 909 C CA . GLU A 1 118 ? 12.023 -1.604 5.423 1.00 95.38 118 GLU A CA 1
ATOM 910 C C . GLU A 1 118 ? 11.121 -2.739 5.929 1.00 95.38 118 GLU A C 1
ATOM 912 O O . GLU A 1 118 ? 10.471 -2.562 6.964 1.00 95.38 118 GLU A O 1
ATOM 917 N N . ILE A 1 119 ? 11.146 -3.924 5.301 1.00 96.81 119 ILE A N 1
ATOM 918 C CA . ILE A 1 119 ? 10.482 -5.127 5.831 1.00 96.81 119 ILE A CA 1
ATOM 919 C C . ILE A 1 119 ? 10.978 -5.416 7.249 1.00 96.81 119 ILE A C 1
ATOM 921 O O . ILE A 1 119 ? 10.156 -5.593 8.147 1.00 96.81 119 ILE A O 1
ATOM 925 N N . ALA A 1 120 ? 12.294 -5.410 7.485 1.00 97.06 120 ALA A N 1
ATOM 926 C CA . ALA A 1 120 ? 12.856 -5.686 8.809 1.00 97.06 120 ALA A CA 1
ATOM 927 C C . ALA A 1 120 ? 12.399 -4.658 9.865 1.00 97.06 120 ALA A C 1
ATOM 929 O O . ALA A 1 120 ? 12.156 -4.995 11.032 1.00 97.06 120 ALA A O 1
ATOM 930 N N . ARG A 1 121 ? 12.229 -3.390 9.466 1.00 97.75 121 ARG A N 1
ATOM 931 C CA . ARG A 1 121 ? 11.665 -2.345 10.338 1.00 97.75 121 ARG A CA 1
ATOM 932 C C . ARG A 1 121 ? 10.174 -2.565 10.599 1.00 97.75 121 ARG A C 1
ATOM 934 O O . ARG A 1 121 ? 9.737 -2.397 11.738 1.00 97.75 121 ARG A O 1
ATOM 941 N N . LEU A 1 122 ? 9.401 -2.980 9.594 1.00 98.19 122 LEU A N 1
ATOM 942 C CA . LEU A 1 122 ? 7.989 -3.326 9.765 1.00 98.19 122 LEU A CA 1
ATOM 943 C C . LEU A 1 122 ? 7.817 -4.555 10.666 1.00 98.19 122 LEU A C 1
ATOM 945 O O . LEU A 1 122 ? 6.957 -4.555 11.539 1.00 98.19 122 LEU A O 1
ATOM 949 N N . GLU A 1 123 ? 8.658 -5.576 10.524 1.00 98.06 123 GLU A N 1
ATOM 950 C CA . GLU A 1 123 ? 8.677 -6.739 11.415 1.00 98.06 123 GLU A CA 1
ATOM 951 C C . GLU A 1 123 ? 8.943 -6.343 12.865 1.00 98.06 123 GLU A C 1
ATOM 953 O O . GLU A 1 123 ? 8.276 -6.829 13.779 1.00 98.06 123 GLU A O 1
ATOM 958 N N . LYS A 1 124 ? 9.895 -5.430 13.093 1.00 98.25 124 LYS A N 1
ATOM 959 C CA . LYS A 1 124 ? 10.137 -4.868 14.424 1.00 98.25 124 LYS A CA 1
ATOM 960 C C . LYS A 1 124 ? 8.884 -4.174 14.963 1.00 98.25 124 LYS A C 1
ATOM 962 O O . LYS A 1 124 ? 8.497 -4.440 16.097 1.00 98.25 124 LYS A O 1
ATOM 967 N N . ALA A 1 125 ? 8.225 -3.351 14.152 1.00 98.38 125 ALA A N 1
ATOM 968 C CA . ALA A 1 125 ? 6.984 -2.684 14.535 1.00 98.38 125 ALA A CA 1
ATOM 969 C C . ALA A 1 125 ? 5.834 -3.676 14.819 1.00 98.38 125 ALA A C 1
ATOM 971 O O . ALA A 1 125 ? 5.067 -3.472 15.760 1.00 98.38 125 ALA A O 1
ATOM 972 N N . CYS A 1 126 ? 5.739 -4.774 14.063 1.00 98.62 126 CYS A N 1
ATOM 973 C CA . CYS A 1 126 ? 4.785 -5.859 14.311 1.00 98.62 126 CYS A CA 1
ATOM 974 C C . CYS A 1 126 ? 5.051 -6.529 15.665 1.00 98.62 126 CYS A C 1
ATOM 976 O O . CYS A 1 126 ? 4.133 -6.652 16.472 1.00 98.62 126 CYS A O 1
ATOM 978 N N . ARG A 1 127 ? 6.317 -6.844 15.982 1.00 98.25 127 ARG A N 1
ATOM 979 C CA . ARG A 1 127 ? 6.702 -7.375 17.304 1.00 98.25 127 ARG A CA 1
ATOM 980 C C . ARG A 1 127 ? 6.353 -6.417 18.444 1.00 98.25 127 ARG A C 1
ATOM 982 O O . ARG A 1 127 ? 5.819 -6.853 19.456 1.00 98.25 127 ARG A O 1
ATOM 989 N N . GLU A 1 128 ? 6.619 -5.122 18.279 1.00 97.31 128 GLU A N 1
ATOM 990 C CA . GLU A 1 128 ? 6.303 -4.090 19.282 1.00 97.31 128 GLU A CA 1
ATOM 991 C C . GLU A 1 128 ? 4.793 -3.923 19.522 1.00 97.31 128 GLU A C 1
ATOM 993 O O . GLU A 1 128 ? 4.382 -3.516 20.606 1.00 97.31 128 GLU A O 1
ATOM 998 N N . THR A 1 129 ? 3.965 -4.221 18.519 1.00 96.88 129 THR A N 1
ATOM 999 C CA . THR A 1 129 ? 2.502 -4.051 18.571 1.00 96.88 129 THR A CA 1
ATOM 1000 C C . THR A 1 129 ? 1.745 -5.360 18.803 1.00 96.88 129 THR A C 1
ATOM 1002 O O . THR A 1 129 ? 0.526 -5.330 18.956 1.00 96.88 129 THR A O 1
ATOM 1005 N N . GLY A 1 130 ? 2.448 -6.497 18.852 1.00 97.31 130 GLY A N 1
ATOM 1006 C CA . GLY A 1 130 ? 1.850 -7.828 18.975 1.00 97.31 130 GLY A CA 1
ATOM 1007 C C . GLY A 1 130 ? 1.114 -8.299 17.716 1.00 97.31 130 GLY A C 1
ATOM 1008 O O . GLY A 1 130 ? 0.276 -9.192 17.810 1.00 97.31 130 GLY A O 1
ATOM 1009 N N . ARG A 1 131 ? 1.389 -7.697 16.552 1.00 97.56 131 ARG A N 1
ATOM 1010 C CA . ARG A 1 131 ? 0.774 -8.075 15.275 1.00 97.56 131 ARG A CA 1
ATOM 1011 C C . ARG A 1 131 ? 1.530 -9.232 14.624 1.00 97.56 131 ARG A C 1
ATOM 1013 O O . ARG A 1 131 ? 2.760 -9.210 14.580 1.00 97.56 131 ARG A O 1
ATOM 1020 N N . ASP A 1 132 ? 0.806 -10.194 14.053 1.00 97.75 132 ASP A N 1
ATOM 1021 C CA . ASP A 1 132 ? 1.399 -11.169 13.136 1.00 97.75 132 ASP A CA 1
ATOM 1022 C C . ASP A 1 132 ? 1.761 -10.484 11.811 1.00 97.75 132 ASP A C 1
ATOM 1024 O O . ASP A 1 132 ? 0.917 -9.910 11.120 1.00 97.75 132 ASP A O 1
ATOM 1028 N N . ARG A 1 133 ? 3.046 -10.543 11.457 1.00 96.81 133 ARG A N 1
ATOM 1029 C CA . ARG A 1 133 ? 3.577 -9.940 10.237 1.00 96.81 133 ARG A CA 1
ATOM 1030 C C . ARG A 1 133 ? 2.944 -10.525 8.975 1.00 96.81 133 ARG A C 1
ATOM 1032 O O . ARG A 1 133 ? 2.816 -9.794 7.995 1.00 96.81 133 ARG A O 1
ATOM 1039 N N . SER A 1 134 ? 2.583 -11.806 8.977 1.00 96.69 134 SER A N 1
ATOM 1040 C CA . SER A 1 134 ? 2.048 -12.500 7.799 1.00 96.69 134 SER A CA 1
ATOM 1041 C C . SER A 1 134 ? 0.676 -11.979 7.357 1.00 96.69 134 SER A C 1
ATOM 1043 O O . SER A 1 134 ? 0.290 -12.161 6.207 1.00 96.69 134 SER A O 1
ATOM 1045 N N . GLU A 1 135 ? -0.030 -11.259 8.232 1.00 97.12 135 GLU A N 1
ATOM 1046 C CA . GLU A 1 135 ? -1.327 -10.645 7.936 1.00 97.12 135 GLU A CA 1
ATOM 1047 C C . GLU A 1 135 ? -1.228 -9.330 7.143 1.00 97.12 135 GLU A C 1
ATOM 1049 O O . GLU A 1 135 ? -2.256 -8.727 6.827 1.00 97.12 135 GLU A O 1
ATOM 1054 N N . ILE A 1 136 ? -0.008 -8.855 6.867 1.00 98.31 136 ILE A N 1
ATOM 1055 C CA 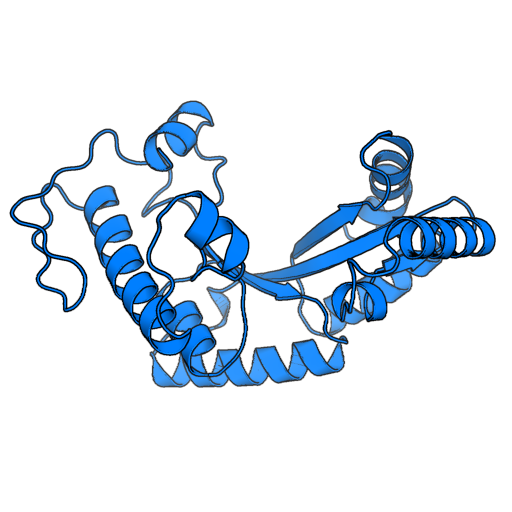. ILE A 1 136 ? 0.240 -7.611 6.136 1.00 98.31 136 ILE A CA 1
ATOM 1056 C C . ILE A 1 136 ? 0.890 -7.936 4.792 1.00 98.31 136 ILE A C 1
ATOM 1058 O O . ILE A 1 136 ? 2.044 -8.360 4.722 1.00 98.31 136 ILE A O 1
ATOM 1062 N N . GLU A 1 137 ? 0.168 -7.686 3.710 1.00 98.12 137 GLU A N 1
ATOM 1063 C CA . GLU A 1 137 ? 0.678 -7.863 2.357 1.00 98.12 137 GLU A CA 1
ATOM 1064 C C . GLU A 1 137 ? 1.766 -6.828 2.017 1.00 98.12 137 GLU A C 1
ATOM 1066 O O . GLU A 1 137 ? 1.668 -5.659 2.399 1.00 98.12 137 GLU A O 1
ATOM 1071 N N . ASN A 1 138 ? 2.794 -7.252 1.276 1.00 98.00 138 ASN A N 1
ATOM 1072 C CA . ASN A 1 138 ? 3.834 -6.374 0.747 1.00 98.00 138 ASN A CA 1
ATOM 1073 C C . ASN A 1 138 ? 3.477 -5.901 -0.651 1.00 98.00 138 ASN A C 1
ATOM 1075 O O . ASN A 1 138 ? 3.539 -6.665 -1.618 1.00 98.00 138 ASN A O 1
ATOM 1079 N N . THR A 1 139 ? 3.183 -4.615 -0.765 1.00 97.44 139 THR A N 1
ATOM 1080 C CA . THR A 1 139 ? 2.892 -3.985 -2.047 1.00 97.44 139 THR A CA 1
ATOM 1081 C C . THR A 1 139 ? 4.006 -3.006 -2.408 1.00 97.44 139 THR A C 1
ATOM 1083 O O . THR A 1 139 ? 4.523 -2.299 -1.539 1.00 97.44 139 THR A O 1
ATOM 1086 N N . PHE A 1 140 ? 4.399 -2.994 -3.681 1.00 95.69 140 PHE A N 1
ATOM 1087 C CA . PHE A 1 140 ? 5.430 -2.105 -4.200 1.00 95.69 140 PHE A CA 1
ATOM 1088 C C . PHE A 1 140 ? 4.866 -1.176 -5.269 1.00 95.69 140 PHE A C 1
ATOM 1090 O O . PHE A 1 140 ? 4.295 -1.632 -6.264 1.00 95.69 140 PHE A O 1
ATOM 1097 N N . GLN A 1 141 ? 5.041 0.127 -5.079 1.00 92.75 141 GLN A N 1
ATOM 1098 C CA . GLN A 1 141 ? 4.688 1.137 -6.064 1.00 92.75 141 GLN A CA 1
ATOM 1099 C C . GLN A 1 141 ? 5.911 1.542 -6.889 1.00 92.75 141 GLN A C 1
ATOM 1101 O O . GLN A 1 141 ? 6.967 1.867 -6.347 1.00 92.75 141 GLN A O 1
ATOM 1106 N N . SER A 1 142 ? 5.758 1.573 -8.214 1.00 91.19 142 SER A N 1
ATOM 1107 C CA . SER A 1 142 ? 6.812 2.061 -9.104 1.00 91.19 142 SER A CA 1
ATOM 1108 C C . SER A 1 142 ? 6.246 2.729 -10.347 1.00 91.19 142 SER A C 1
ATOM 1110 O O . SER A 1 142 ? 5.199 2.338 -10.871 1.00 91.19 142 SER A O 1
ATOM 1112 N N . ARG A 1 143 ? 6.966 3.737 -10.846 1.00 90.31 143 ARG A N 1
ATOM 1113 C CA . ARG A 1 143 ? 6.762 4.244 -12.204 1.00 90.31 143 ARG A CA 1
ATOM 1114 C C . ARG A 1 143 ? 7.262 3.205 -13.201 1.00 90.31 143 ARG A C 1
ATOM 1116 O O . ARG A 1 143 ? 8.262 2.530 -12.962 1.00 90.31 143 ARG A O 1
ATOM 1123 N N . THR A 1 144 ? 6.581 3.076 -14.329 1.00 92.25 144 THR A N 1
ATOM 1124 C CA . THR A 1 144 ? 6.885 2.045 -15.320 1.00 92.25 144 THR A CA 1
ATOM 1125 C C . THR A 1 144 ? 6.913 2.621 -16.727 1.00 92.25 144 THR A C 1
ATOM 1127 O O . THR A 1 144 ? 5.971 3.280 -17.168 1.00 92.25 144 THR A O 1
ATOM 1130 N N . VAL A 1 145 ? 7.999 2.345 -17.445 1.00 94.19 145 VAL A N 1
ATOM 1131 C CA . VAL A 1 145 ? 8.147 2.618 -18.876 1.00 94.19 145 VAL A CA 1
ATOM 1132 C C . VAL A 1 145 ? 8.468 1.299 -19.556 1.00 94.19 145 VAL A C 1
ATOM 1134 O O . VAL A 1 145 ? 9.504 0.695 -19.287 1.00 94.19 145 VAL A O 1
ATOM 1137 N N . ILE A 1 146 ? 7.576 0.848 -20.430 1.00 95.69 146 ILE A N 1
ATOM 1138 C CA . ILE A 1 146 ? 7.757 -0.395 -21.174 1.00 95.69 146 ILE A CA 1
ATOM 1139 C C . ILE A 1 146 ? 7.580 -0.144 -22.667 1.00 95.69 146 ILE A C 1
ATOM 1141 O O . ILE A 1 146 ? 6.661 0.563 -23.083 1.00 95.69 146 ILE A O 1
ATOM 1145 N N . ALA A 1 147 ? 8.469 -0.730 -23.460 1.00 95.69 147 ALA A N 1
ATOM 1146 C CA . ALA A 1 147 ? 8.410 -0.763 -24.918 1.00 95.69 147 ALA A CA 1
ATOM 1147 C C . ALA A 1 147 ? 8.875 -2.140 -25.409 1.00 95.69 147 ALA A C 1
ATOM 1149 O O . ALA A 1 147 ? 9.354 -2.939 -24.617 1.00 95.69 147 ALA A O 1
ATOM 1150 N N . GLU A 1 148 ? 8.747 -2.451 -26.698 1.00 95.12 148 GLU A N 1
ATOM 1151 C CA . GLU A 1 148 ? 9.156 -3.766 -27.231 1.00 95.12 148 GLU A CA 1
ATOM 1152 C C . GLU A 1 148 ? 10.657 -4.045 -27.044 1.00 95.12 148 GLU A C 1
ATOM 1154 O O . GLU A 1 148 ? 11.066 -5.187 -26.834 1.00 95.12 148 GLU A O 1
ATOM 1159 N N . LYS A 1 149 ? 11.479 -2.991 -27.088 1.00 97.00 149 LYS A N 1
ATOM 1160 C CA . LYS A 1 149 ? 12.931 -3.043 -26.912 1.00 97.00 149 LYS A CA 1
ATOM 1161 C C . LYS A 1 149 ? 13.384 -2.080 -25.826 1.00 97.00 149 LYS A C 1
ATOM 1163 O O . LYS A 1 149 ? 12.747 -1.053 -25.585 1.00 97.00 149 LYS A O 1
ATOM 1168 N N . ASP A 1 150 ? 14.517 -2.408 -25.213 1.00 97.06 150 ASP A N 1
ATOM 1169 C CA . ASP A 1 150 ? 15.123 -1.597 -24.159 1.00 97.06 150 ASP A CA 1
ATOM 1170 C C . ASP A 1 150 ? 15.455 -0.185 -24.658 1.00 97.06 150 ASP A C 1
ATOM 1172 O O . ASP A 1 150 ? 15.140 0.780 -23.965 1.00 97.06 150 ASP A O 1
ATOM 1176 N N . GLU A 1 151 ? 16.005 -0.038 -25.873 1.00 96.19 151 GLU A N 1
ATOM 1177 C CA . GLU A 1 151 ? 16.390 1.281 -26.395 1.00 96.19 151 GLU A CA 1
ATOM 1178 C C . GLU A 1 151 ? 15.187 2.227 -26.488 1.00 96.19 151 GLU A C 1
ATOM 1180 O O . GLU A 1 151 ? 15.260 3.367 -26.033 1.00 96.19 151 GLU A O 1
ATOM 1185 N N . ASN A 1 152 ? 14.052 1.730 -26.988 1.00 93.62 152 ASN A N 1
ATOM 1186 C CA . ASN A 1 152 ? 12.814 2.501 -27.095 1.00 93.62 152 ASN A CA 1
ATOM 1187 C C . ASN A 1 152 ? 12.246 2.880 -25.721 1.00 93.62 152 ASN A C 1
ATOM 1189 O O . ASN A 1 152 ? 11.736 3.985 -25.542 1.00 93.62 152 ASN A O 1
ATOM 1193 N N . ALA A 1 153 ? 12.316 1.972 -24.744 1.00 93.44 153 ALA A N 1
ATOM 1194 C CA . ALA A 1 153 ? 11.843 2.257 -23.395 1.00 93.44 153 ALA A CA 1
ATOM 1195 C C . ALA A 1 153 ? 12.719 3.318 -22.716 1.00 93.44 153 ALA A C 1
ATOM 1197 O O . ALA A 1 153 ? 12.193 4.187 -22.027 1.00 93.44 153 ALA A O 1
ATOM 1198 N N . PHE A 1 154 ? 14.038 3.273 -22.916 1.00 91.94 154 PHE A N 1
ATOM 1199 C CA . PHE A 1 154 ? 14.964 4.253 -22.349 1.00 91.94 154 PHE A CA 1
ATOM 1200 C C . PHE A 1 154 ? 14.850 5.622 -23.012 1.00 91.94 154 PHE A C 1
ATOM 1202 O O . PHE A 1 154 ? 14.825 6.624 -22.304 1.00 91.94 154 PHE A O 1
ATOM 1209 N N . GLU A 1 155 ? 14.707 5.673 -24.337 1.00 91.38 155 GLU A N 1
ATOM 1210 C CA . GLU A 1 155 ? 14.431 6.917 -25.061 1.00 91.38 155 GLU A CA 1
ATOM 1211 C C . GLU A 1 155 ? 13.144 7.569 -24.540 1.00 91.38 155 GLU A C 1
ATOM 1213 O O . GLU A 1 155 ? 13.162 8.717 -24.098 1.00 91.38 155 GLU A O 1
ATOM 1218 N N . ARG A 1 156 ? 12.053 6.795 -24.448 1.00 88.75 156 ARG A N 1
ATOM 1219 C CA . ARG A 1 156 ? 10.773 7.278 -23.912 1.00 88.75 156 ARG A CA 1
ATOM 1220 C C . ARG A 1 156 ? 10.872 7.729 -22.456 1.00 88.75 156 ARG A C 1
ATOM 1222 O O . ARG A 1 156 ? 10.189 8.663 -22.038 1.00 88.75 156 ARG A O 1
ATOM 1229 N N . ALA A 1 157 ? 11.693 7.046 -21.666 1.00 88.81 157 ALA A N 1
ATOM 1230 C CA . ALA A 1 157 ? 11.937 7.407 -20.283 1.00 88.81 157 ALA A CA 1
ATOM 1231 C C . ALA A 1 157 ? 12.626 8.785 -20.198 1.00 88.81 157 ALA A C 1
ATOM 1233 O O . ALA A 1 157 ? 12.180 9.645 -19.437 1.00 88.81 157 ALA A O 1
ATOM 1234 N N . GLU A 1 158 ? 13.664 9.030 -20.999 1.00 86.38 158 GLU A N 1
ATOM 1235 C CA . GLU A 1 158 ? 14.323 10.339 -21.021 1.00 86.38 158 GLU A CA 1
ATOM 1236 C C . GLU A 1 158 ? 13.396 11.443 -21.547 1.00 86.38 158 GLU A C 1
ATOM 1238 O O . GLU A 1 158 ? 13.337 12.499 -20.926 1.00 86.38 158 GLU A O 1
ATOM 1243 N N . GLU A 1 159 ? 12.590 11.201 -22.586 1.00 86.75 159 GLU A N 1
ATOM 1244 C CA . GLU A 1 159 ? 11.559 12.160 -23.028 1.00 86.75 159 GLU A CA 1
ATOM 1245 C C . GLU A 1 159 ? 10.619 12.561 -21.883 1.00 86.75 159 GLU A C 1
ATOM 1247 O O . GLU A 1 159 ? 10.419 13.745 -21.611 1.00 86.75 159 GLU A O 1
ATOM 1252 N N . TRP A 1 160 ? 10.077 11.572 -21.164 1.00 83.00 160 TRP A N 1
ATOM 1253 C CA . TRP A 1 160 ? 9.171 11.810 -20.040 1.00 83.00 160 TRP A CA 1
ATOM 1254 C C . TRP A 1 160 ? 9.823 12.653 -18.940 1.00 83.00 160 TRP A C 1
ATOM 1256 O O . TRP A 1 160 ? 9.173 13.510 -18.330 1.00 83.00 160 TRP A O 1
ATOM 1266 N N . ARG A 1 161 ? 11.111 12.404 -18.682 1.00 80.50 161 ARG A N 1
ATOM 1267 C CA . ARG A 1 161 ? 11.917 13.144 -17.710 1.00 80.50 161 AR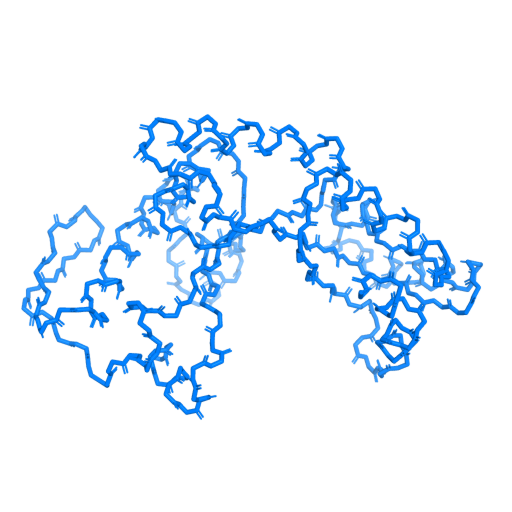G A CA 1
ATOM 1268 C C . ARG A 1 161 ? 12.154 14.584 -18.166 1.00 80.50 161 ARG A C 1
ATOM 1270 O O . ARG A 1 161 ? 12.050 15.497 -17.351 1.00 80.50 161 ARG A O 1
ATOM 1277 N N . GLU A 1 162 ? 12.452 14.789 -19.445 1.00 82.44 162 GLU A N 1
ATOM 1278 C CA . GLU A 1 162 ? 12.662 16.104 -20.056 1.00 82.44 162 GLU A CA 1
ATOM 1279 C C . GLU A 1 162 ? 11.394 16.966 -20.011 1.00 82.44 162 GLU A C 1
ATOM 1281 O O . GLU A 1 162 ? 11.450 18.111 -19.561 1.00 82.44 162 GLU A O 1
ATOM 1286 N N . GLU A 1 163 ? 10.236 16.399 -20.369 1.00 80.88 163 GLU A N 1
ATOM 1287 C CA . GLU A 1 163 ? 8.920 17.059 -20.295 1.00 80.88 163 GLU A CA 1
ATOM 1288 C C . GLU A 1 163 ? 8.572 17.561 -18.884 1.00 80.88 163 GLU A C 1
ATOM 1290 O O . GLU A 1 163 ? 7.767 18.477 -18.720 1.00 80.88 163 GLU A O 1
ATOM 1295 N N . ARG A 1 164 ? 9.163 16.945 -17.854 1.00 75.31 164 ARG A N 1
ATOM 1296 C CA . ARG A 1 164 ? 8.891 17.213 -16.435 1.00 75.31 164 ARG A CA 1
ATOM 1297 C C . ARG A 1 164 ? 10.077 17.835 -15.701 1.00 75.31 164 ARG A C 1
ATOM 1299 O O . ARG A 1 164 ? 10.096 17.862 -14.466 1.00 75.31 164 ARG A O 1
ATOM 1306 N N . LYS A 1 165 ? 11.059 18.363 -16.439 1.00 67.56 165 LYS A N 1
ATOM 1307 C CA . LYS A 1 165 ? 12.198 19.090 -15.867 1.00 67.56 165 LYS A CA 1
ATOM 1308 C C . LYS A 1 165 ? 11.723 20.184 -14.906 1.00 67.56 165 LYS A C 1
ATOM 1310 O O . LYS A 1 165 ? 10.949 21.058 -15.277 1.00 67.56 165 LYS A O 1
ATOM 1315 N N . GLY A 1 166 ? 12.210 20.128 -13.665 1.00 58.28 166 GLY A N 1
ATOM 1316 C CA . GLY A 1 166 ? 11.873 21.080 -12.599 1.00 58.28 166 GLY A CA 1
ATOM 1317 C C . GLY A 1 166 ? 10.631 20.732 -11.767 1.00 58.28 166 GLY A C 1
ATOM 1318 O O . GLY A 1 166 ? 10.413 21.377 -10.748 1.00 58.28 166 GLY A O 1
ATOM 1319 N N . ALA A 1 167 ? 9.857 19.708 -12.145 1.00 56.41 167 ALA A N 1
ATOM 1320 C CA . ALA A 1 167 ? 8.732 19.188 -11.356 1.00 56.41 167 ALA A CA 1
ATOM 1321 C C . ALA A 1 167 ? 9.074 17.896 -10.584 1.00 56.41 167 ALA A C 1
ATOM 1323 O O . ALA A 1 167 ? 8.277 17.425 -9.779 1.00 56.41 167 ALA A O 1
ATOM 1324 N N . VAL A 1 168 ? 10.235 17.298 -10.867 1.00 51.88 168 VAL A N 1
ATOM 1325 C CA . VAL A 1 168 ? 10.579 15.913 -10.520 1.00 51.88 168 VAL A CA 1
ATOM 1326 C C . VAL A 1 168 ? 12.017 15.894 -9.994 1.00 51.88 168 VAL A C 1
ATOM 132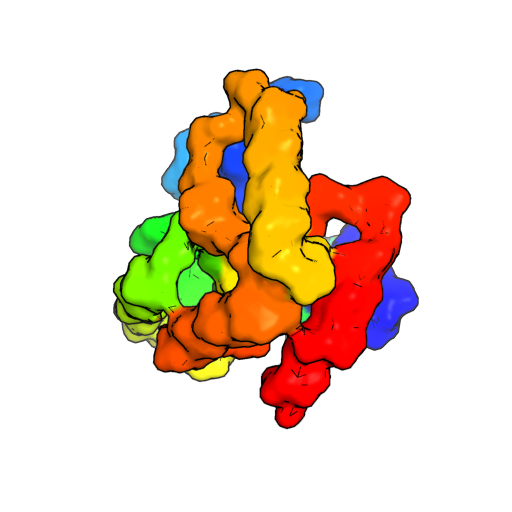8 O O . VAL A 1 168 ? 12.967 15.689 -10.747 1.00 51.88 168 VAL A O 1
ATOM 1331 N N . ASP A 1 169 ? 12.186 16.157 -8.699 1.00 53.22 169 ASP A N 1
ATOM 1332 C CA . ASP A 1 169 ? 13.430 15.889 -7.966 1.00 53.22 169 ASP A CA 1
ATOM 1333 C C . ASP A 1 169 ? 13.253 14.514 -7.300 1.00 53.22 169 ASP A C 1
ATOM 1335 O O . ASP A 1 169 ? 12.919 14.415 -6.123 1.00 53.22 169 ASP A O 1
ATOM 1339 N N . ASP A 1 170 ? 13.251 13.450 -8.113 1.00 61.88 170 ASP A N 1
ATOM 1340 C CA . ASP A 1 170 ? 12.374 12.311 -7.821 1.00 61.88 170 ASP A CA 1
ATOM 1341 C C . ASP A 1 170 ? 13.112 10.975 -7.603 1.00 61.88 170 ASP A C 1
ATOM 1343 O O . ASP A 1 170 ? 13.540 10.320 -8.569 1.00 61.88 170 ASP A O 1
ATOM 1347 N N . PRO A 1 171 ? 13.241 10.517 -6.341 1.00 58.00 171 PRO A N 1
ATOM 1348 C CA . PRO A 1 171 ? 13.549 9.128 -6.015 1.00 58.00 171 PRO A CA 1
ATOM 1349 C C . PRO A 1 171 ? 12.679 8.126 -6.788 1.00 58.00 171 PRO A C 1
ATOM 1351 O O . PRO A 1 171 ? 13.175 7.040 -7.113 1.00 58.00 171 PRO A O 1
ATOM 1354 N N . ASP A 1 172 ? 11.442 8.489 -7.162 1.00 64.81 172 ASP A N 1
ATOM 1355 C CA . ASP A 1 172 ? 10.550 7.624 -7.930 1.00 64.81 172 ASP A CA 1
ATOM 1356 C C . ASP A 1 172 ? 11.140 7.256 -9.289 1.00 64.81 172 ASP A C 1
ATOM 1358 O O . ASP A 1 172 ? 10.929 6.147 -9.786 1.00 64.81 172 ASP A O 1
ATOM 1362 N N . TRP A 1 173 ? 11.898 8.165 -9.907 1.00 77.69 173 TRP A N 1
ATOM 1363 C CA . TRP A 1 173 ? 12.479 7.925 -11.222 1.00 77.69 173 TRP A CA 1
ATOM 1364 C C . TRP A 1 173 ? 13.721 7.036 -11.170 1.00 77.69 173 TRP A C 1
ATOM 1366 O O . TRP A 1 173 ? 13.984 6.257 -12.097 1.00 77.69 173 TRP A O 1
ATOM 1376 N N . LYS A 1 174 ? 14.485 7.128 -10.075 1.00 81.25 174 LYS A N 1
ATOM 1377 C CA . LYS A 1 174 ? 15.702 6.335 -9.861 1.00 81.25 174 LYS A CA 1
ATOM 1378 C C . LYS A 1 174 ? 15.396 4.838 -9.846 1.00 81.25 174 LYS A C 1
ATOM 1380 O O . LYS A 1 174 ? 16.143 4.070 -10.446 1.00 81.25 174 LYS A O 1
ATOM 1385 N N . PHE A 1 175 ? 14.293 4.451 -9.209 1.00 85.81 175 PHE A N 1
ATOM 1386 C CA . PHE A 1 175 ? 13.851 3.057 -9.083 1.00 85.81 175 PHE A CA 1
ATOM 1387 C C . PHE A 1 175 ? 12.650 2.723 -9.980 1.00 85.81 175 PHE A C 1
ATOM 1389 O O . PHE A 1 175 ? 11.973 1.714 -9.775 1.00 85.81 175 PHE A O 1
ATOM 1396 N N . ALA A 1 176 ? 12.386 3.562 -10.986 1.00 89.81 176 ALA A N 1
ATOM 1397 C CA . ALA A 1 176 ? 11.389 3.271 -12.003 1.00 89.81 176 ALA A CA 1
ATOM 1398 C C . ALA A 1 176 ? 11.777 2.015 -12.794 1.00 89.81 176 ALA A C 1
ATOM 1400 O O . ALA A 1 176 ? 12.935 1.834 -13.186 1.00 89.81 176 ALA A O 1
ATOM 1401 N N . ILE A 1 177 ? 10.788 1.179 -13.084 1.00 93.38 177 ILE A N 1
ATOM 1402 C CA . ILE A 1 177 ? 10.945 -0.010 -13.919 1.00 93.38 177 ILE A CA 1
ATOM 1403 C C . ILE A 1 177 ? 10.922 0.437 -15.380 1.00 93.38 177 ILE A C 1
ATOM 1405 O O . ILE A 1 177 ? 9.912 0.947 -15.861 1.00 93.38 177 ILE A O 1
ATOM 1409 N N . LYS A 1 178 ? 12.042 0.281 -16.087 1.00 94.38 178 LYS A N 1
ATOM 1410 C CA . LYS A 1 178 ? 12.227 0.789 -17.454 1.00 94.38 178 LYS A CA 1
ATOM 1411 C C . LYS A 1 178 ? 12.837 -0.305 -18.325 1.00 94.38 178 LYS A C 1
ATOM 1413 O O . LYS A 1 178 ? 13.880 -0.836 -17.949 1.00 94.38 178 LYS A O 1
ATOM 1418 N N . GLY A 1 179 ? 12.221 -0.640 -19.457 1.00 96.88 179 GLY A N 1
ATOM 1419 C CA . GLY A 1 179 ? 12.812 -1.577 -20.419 1.00 96.88 179 GLY A CA 1
ATOM 1420 C C . GLY A 1 179 ? 11.811 -2.335 -21.290 1.00 96.88 179 GLY A C 1
ATOM 1421 O O . GLY A 1 179 ? 10.628 -2.017 -21.346 1.00 96.88 179 GLY A O 1
ATOM 1422 N N . SER A 1 180 ? 12.315 -3.357 -21.970 1.00 97.75 180 SER A N 1
ATOM 1423 C CA . SER A 1 180 ? 11.547 -4.405 -22.643 1.00 97.75 180 SER A CA 1
ATOM 1424 C C . SER A 1 180 ? 10.824 -5.316 -21.646 1.00 97.75 180 SER A C 1
ATOM 1426 O O . SER A 1 180 ? 11.205 -5.335 -20.471 1.00 97.75 180 SER A O 1
ATOM 1428 N N . PRO A 1 181 ? 9.844 -6.141 -22.073 1.00 98.00 181 PRO A N 1
ATOM 1429 C CA . PRO A 1 181 ? 9.206 -7.116 -21.187 1.00 98.00 181 PRO A CA 1
ATOM 1430 C C . PRO A 1 181 ? 10.202 -7.979 -20.402 1.00 98.00 181 PRO A C 1
ATOM 1432 O O . PRO A 1 181 ? 10.074 -8.110 -19.188 1.00 98.00 181 PRO A O 1
ATOM 1435 N N . LYS A 1 182 ? 11.261 -8.463 -21.064 1.00 97.69 182 LYS A N 1
ATOM 1436 C CA . LYS A 1 182 ? 12.332 -9.262 -20.446 1.00 97.69 182 LYS A CA 1
ATOM 1437 C C . LYS A 1 182 ? 13.137 -8.483 -19.402 1.00 97.69 182 LYS A C 1
ATOM 1439 O O . LYS A 1 182 ? 13.602 -9.048 -18.413 1.00 97.69 182 LYS A O 1
ATOM 1444 N N . THR A 1 183 ? 13.355 -7.192 -19.625 1.00 97.75 183 THR A N 1
ATOM 1445 C CA . THR A 1 183 ? 14.055 -6.335 -18.661 1.00 97.75 183 THR A CA 1
ATOM 1446 C C . THR A 1 183 ? 13.148 -6.005 -17.478 1.00 97.75 183 THR A C 1
ATOM 1448 O O . THR A 1 183 ? 13.584 -6.120 -16.333 1.00 97.75 183 THR A O 1
ATOM 1451 N N . CYS A 1 184 ? 11.874 -5.684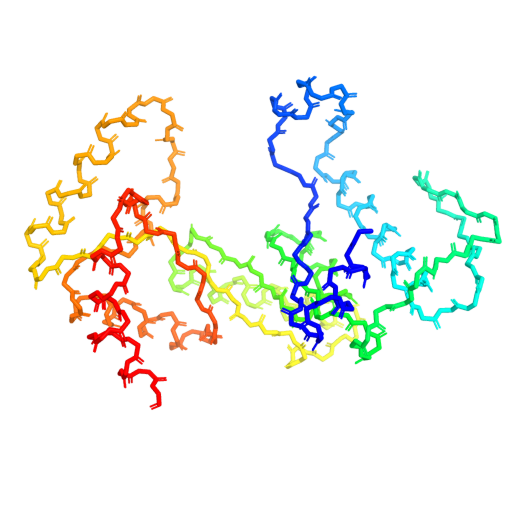 -17.726 1.00 97.19 184 CYS A N 1
ATOM 1452 C CA . CYS A 1 184 ? 10.873 -5.481 -16.679 1.00 97.19 184 CYS A CA 1
ATOM 1453 C C . CYS A 1 184 ? 10.709 -6.725 -15.799 1.00 97.19 184 CYS A C 1
ATOM 1455 O O . CYS A 1 184 ? 10.730 -6.592 -14.581 1.00 97.19 184 CYS A O 1
ATOM 1457 N N . GLU A 1 185 ? 10.613 -7.914 -16.396 1.00 97.50 185 GLU A N 1
ATOM 1458 C CA . GLU A 1 185 ? 10.575 -9.203 -15.696 1.00 97.50 185 GLU A CA 1
ATOM 1459 C C . GLU A 1 185 ? 11.750 -9.340 -14.724 1.00 97.50 185 GLU A C 1
ATOM 1461 O O . GLU A 1 185 ? 11.540 -9.519 -13.528 1.00 97.50 185 GLU A O 1
ATOM 1466 N N . LYS A 1 186 ? 12.989 -9.189 -15.211 1.00 97.50 186 LYS A N 1
ATOM 1467 C CA . LYS A 1 186 ? 14.187 -9.310 -14.368 1.00 97.50 186 LYS A CA 1
ATOM 1468 C C . LYS A 1 186 ? 14.159 -8.350 -13.187 1.00 97.50 186 LYS A C 1
ATOM 1470 O O . LYS A 1 186 ? 14.508 -8.743 -12.080 1.00 97.50 186 LYS A O 1
ATOM 1475 N N . VAL A 1 187 ? 13.760 -7.099 -13.416 1.00 96.38 187 VAL A N 1
ATOM 1476 C CA . VAL A 1 187 ? 13.684 -6.093 -12.350 1.00 96.38 187 VAL A CA 1
ATOM 1477 C C . VAL A 1 187 ? 12.590 -6.456 -11.347 1.00 96.38 187 VAL A C 1
ATOM 1479 O O . VAL A 1 187 ? 12.860 -6.476 -10.150 1.00 96.38 187 VAL A O 1
ATOM 1482 N N . LEU A 1 188 ? 11.384 -6.791 -11.809 1.00 96.88 188 LEU A N 1
ATOM 1483 C CA . LEU A 1 188 ? 10.275 -7.208 -10.947 1.00 96.88 188 LEU A CA 1
ATOM 1484 C C . LEU A 1 188 ? 10.641 -8.436 -10.112 1.00 96.88 188 LEU A C 1
ATOM 1486 O O . LEU A 1 188 ? 10.369 -8.449 -8.914 1.00 96.88 188 LEU A O 1
ATOM 1490 N N . GLN A 1 189 ? 11.331 -9.413 -10.706 1.00 97.75 189 GLN A N 1
ATOM 1491 C CA . GLN A 1 189 ? 11.786 -10.606 -10.002 1.00 97.75 189 GLN A CA 1
ATOM 1492 C C . GLN A 1 189 ? 12.683 -10.250 -8.812 1.00 97.75 189 GLN A C 1
ATOM 1494 O O . GLN A 1 189 ? 12.494 -10.807 -7.738 1.00 97.75 189 GLN A O 1
ATOM 1499 N N . THR A 1 190 ? 13.567 -9.249 -8.930 1.00 97.31 190 THR A N 1
ATOM 1500 C CA . THR A 1 190 ? 14.387 -8.824 -7.777 1.00 97.31 190 THR A CA 1
ATOM 1501 C C . THR A 1 190 ? 13.555 -8.305 -6.600 1.00 97.31 190 THR A C 1
ATOM 1503 O O . THR A 1 190 ? 13.966 -8.455 -5.453 1.00 97.31 190 THR A O 1
ATOM 1506 N N . TYR A 1 191 ? 12.381 -7.719 -6.858 1.00 97.06 191 TYR A N 1
ATOM 1507 C CA . TYR A 1 191 ? 11.453 -7.283 -5.813 1.00 97.06 191 TYR A CA 1
ATOM 1508 C C . TYR A 1 191 ? 10.625 -8.450 -5.254 1.00 97.06 191 TYR A C 1
ATOM 1510 O O . TYR A 1 191 ? 10.394 -8.523 -4.046 1.00 97.06 191 TYR A O 1
ATOM 1518 N N . VAL A 1 192 ? 10.225 -9.395 -6.108 1.00 97.12 192 VAL A N 1
ATOM 1519 C CA . VAL A 1 192 ? 9.589 -10.652 -5.678 1.00 97.12 192 VAL A CA 1
ATOM 1520 C C . VAL A 1 192 ? 10.521 -11.430 -4.742 1.00 97.12 192 VAL A C 1
ATOM 1522 O O . VAL A 1 192 ? 10.092 -11.863 -3.675 1.00 97.12 192 VAL A O 1
ATOM 1525 N N . ASP A 1 193 ? 11.813 -11.513 -5.067 1.00 97.38 193 ASP A N 1
ATOM 1526 C CA . ASP A 1 193 ? 12.835 -12.223 -4.282 1.00 97.38 193 ASP A CA 1
ATOM 1527 C C . ASP A 1 193 ? 13.051 -11.630 -2.877 1.00 97.38 193 ASP A C 1
ATOM 1529 O O . ASP A 1 193 ? 13.548 -12.309 -1.971 1.00 97.38 193 ASP A O 1
ATOM 1533 N N . VAL A 1 194 ? 12.691 -10.358 -2.667 1.00 96.75 194 VAL A N 1
ATOM 1534 C CA . VAL A 1 194 ? 12.721 -9.715 -1.341 1.00 96.75 194 VAL A CA 1
ATOM 1535 C C . VAL A 1 194 ? 11.363 -9.718 -0.638 1.00 96.75 194 VAL A C 1
ATOM 1537 O O . VAL A 1 194 ? 11.264 -9.223 0.481 1.00 96.75 194 VAL A O 1
ATOM 1540 N N . GLY A 1 195 ? 10.338 -10.319 -1.246 1.00 95.88 195 GLY A N 1
ATOM 1541 C CA . GLY A 1 195 ? 9.041 -10.570 -0.625 1.00 95.88 195 GLY A CA 1
ATOM 1542 C C . GLY A 1 195 ? 7.923 -9.612 -1.032 1.00 95.88 195 GLY A C 1
ATOM 1543 O O . GLY A 1 195 ? 6.938 -9.528 -0.300 1.00 95.88 195 GLY A O 1
ATOM 1544 N N . VAL A 1 196 ? 8.044 -8.885 -2.149 1.00 97.06 196 VAL A N 1
ATOM 1545 C CA . VAL A 1 196 ? 6.905 -8.166 -2.747 1.00 97.06 196 VAL A CA 1
ATOM 1546 C C . VAL A 1 196 ? 5.921 -9.168 -3.346 1.00 97.06 196 VAL A C 1
ATOM 1548 O O . VAL A 1 196 ? 6.311 -10.031 -4.129 1.00 97.06 196 VAL A O 1
ATOM 1551 N N . THR A 1 197 ? 4.638 -9.029 -3.015 1.00 95.12 197 THR A N 1
ATOM 1552 C CA . THR A 1 197 ? 3.563 -9.898 -3.524 1.00 95.12 197 THR A CA 1
ATOM 1553 C C . THR A 1 197 ? 2.595 -9.165 -4.448 1.00 95.12 197 THR A C 1
ATOM 1555 O O . THR A 1 197 ? 1.906 -9.801 -5.240 1.00 95.12 197 THR A O 1
ATOM 1558 N N . HIS A 1 198 ? 2.565 -7.830 -4.391 1.00 96.00 198 HIS A N 1
ATOM 1559 C CA . HIS A 1 198 ? 1.698 -7.005 -5.226 1.00 96.00 198 HIS A CA 1
ATOM 1560 C C . HIS A 1 198 ? 2.442 -5.804 -5.801 1.00 96.00 198 HIS A C 1
ATOM 1562 O O . HIS A 1 198 ? 3.171 -5.117 -5.088 1.00 96.00 198 HIS A O 1
ATOM 1568 N N . PHE A 1 199 ? 2.186 -5.477 -7.065 1.00 95.56 199 PHE A N 1
ATOM 1569 C CA . PHE A 1 199 ? 2.778 -4.315 -7.722 1.00 95.56 199 PHE A CA 1
ATOM 1570 C C . PHE A 1 199 ? 1.706 -3.297 -8.111 1.00 95.56 199 PHE A C 1
ATOM 1572 O O . PHE A 1 199 ? 0.747 -3.623 -8.805 1.00 95.56 199 PHE A O 1
ATOM 1579 N N . THR A 1 200 ? 1.894 -2.042 -7.698 1.00 93.25 200 THR A N 1
ATOM 1580 C CA . THR A 1 200 ? 1.099 -0.892 -8.151 1.00 93.25 200 THR A CA 1
ATOM 1581 C C . THR A 1 200 ? 1.925 -0.090 -9.152 1.00 93.25 200 THR A C 1
ATOM 1583 O O . THR A 1 200 ? 2.787 0.702 -8.771 1.00 93.25 200 THR A O 1
ATOM 1586 N N . LEU A 1 201 ? 1.686 -0.313 -10.443 1.00 92.56 201 LEU A N 1
ATOM 1587 C CA . LEU A 1 201 ? 2.506 0.257 -11.512 1.00 92.56 201 LEU A CA 1
ATOM 1588 C C . LEU A 1 201 ? 1.857 1.500 -12.122 1.00 92.56 201 LEU A C 1
ATOM 1590 O O . LEU A 1 201 ? 0.707 1.462 -12.562 1.00 92.56 201 LEU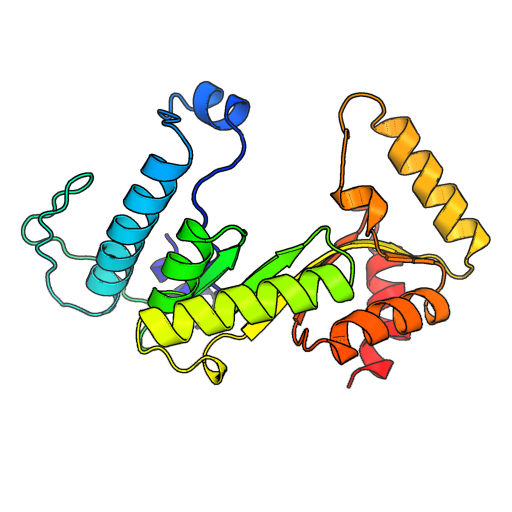 A O 1
ATOM 1594 N N . LEU A 1 202 ? 2.614 2.596 -12.174 1.00 89.69 202 LEU A N 1
ATOM 1595 C CA . LEU A 1 202 ? 2.205 3.841 -12.820 1.00 89.69 202 LEU A CA 1
ATOM 1596 C C . LEU A 1 202 ? 2.898 3.963 -14.171 1.00 89.69 202 LEU A C 1
ATOM 1598 O O . LEU A 1 202 ? 4.075 4.317 -14.244 1.00 89.69 202 LEU A O 1
ATOM 1602 N N . PHE A 1 203 ? 2.165 3.687 -15.245 1.00 90.19 203 PHE A N 1
ATOM 1603 C CA . PHE A 1 203 ? 2.699 3.810 -16.596 1.00 90.19 203 PHE A CA 1
ATOM 1604 C C . PHE A 1 203 ? 2.914 5.279 -16.965 1.00 90.19 203 PHE A C 1
ATOM 1606 O O . PHE A 1 203 ? 2.028 6.114 -16.792 1.00 90.19 203 PHE A O 1
ATOM 1613 N N . ALA A 1 204 ? 4.105 5.587 -17.478 1.00 80.56 204 ALA A N 1
ATOM 1614 C CA . ALA A 1 204 ? 4.523 6.955 -17.785 1.00 80.56 204 ALA A CA 1
ATOM 1615 C C . ALA A 1 204 ? 3.693 7.629 -18.893 1.00 80.56 204 ALA A C 1
ATOM 1617 O O . ALA A 1 204 ? 3.607 8.856 -18.923 1.00 80.56 204 ALA A O 1
ATOM 1618 N N . ASP A 1 205 ? 3.066 6.838 -19.769 1.00 78.25 205 ASP A N 1
ATOM 1619 C CA . ASP A 1 205 ? 2.219 7.320 -20.859 1.00 78.25 205 ASP A CA 1
ATOM 1620 C C . ASP A 1 205 ? 0.743 6.943 -20.631 1.00 78.25 205 ASP A C 1
ATOM 1622 O O . ASP A 1 205 ? 0.290 5.891 -21.091 1.00 78.25 205 ASP A O 1
ATOM 1626 N N . PRO A 1 206 ? -0.027 7.771 -19.901 1.00 69.50 206 PRO A N 1
ATOM 1627 C CA . PRO A 1 206 ? -1.431 7.492 -19.618 1.00 69.50 206 PRO A CA 1
ATOM 1628 C C . PRO A 1 206 ? -2.356 7.768 -20.814 1.00 69.50 206 PRO A C 1
ATOM 1630 O O . PRO A 1 206 ? -3.539 7.439 -20.748 1.00 69.50 206 PRO A O 1
ATOM 1633 N N . ALA A 1 207 ? -1.861 8.378 -21.899 1.00 79.94 207 ALA A N 1
ATOM 1634 C CA . ALA A 1 207 ? -2.684 8.732 -23.058 1.00 79.94 207 ALA A CA 1
ATOM 1635 C C . ALA A 1 207 ? -2.980 7.527 -23.968 1.00 79.94 207 ALA A C 1
ATOM 1637 O O . ALA A 1 207 ? -3.816 7.610 -24.869 1.00 79.94 207 ALA A O 1
ATOM 1638 N N . THR A 1 208 ? -2.308 6.397 -23.741 1.00 86.81 208 THR A N 1
ATOM 1639 C CA . THR A 1 208 ? -2.445 5.180 -24.539 1.00 86.81 208 THR A CA 1
ATOM 1640 C C . THR A 1 208 ? -2.465 3.934 -23.663 1.00 86.81 208 THR A C 1
ATOM 1642 O O . THR A 1 208 ? -1.779 3.838 -22.651 1.00 86.81 208 THR A O 1
ATOM 1645 N N . LEU A 1 209 ? -3.226 2.926 -24.092 1.00 90.25 209 LEU A N 1
ATOM 1646 C CA . LEU A 1 209 ? -3.242 1.615 -23.443 1.00 90.25 209 LEU A CA 1
ATOM 1647 C C . LEU A 1 209 ? -2.098 0.706 -23.903 1.00 90.25 209 LEU A C 1
ATOM 1649 O O . LEU A 1 209 ? -1.926 -0.362 -23.325 1.00 90.25 209 LEU A O 1
ATOM 1653 N N . LYS A 1 210 ? -1.310 1.096 -24.915 1.00 92.25 210 LYS A N 1
ATOM 1654 C CA . LYS A 1 210 ? -0.266 0.231 -25.492 1.00 92.25 210 LYS A CA 1
ATOM 1655 C C . LYS A 1 210 ? 0.749 -0.274 -24.453 1.00 92.25 210 LYS A C 1
ATOM 1657 O O . LYS A 1 210 ? 0.962 -1.484 -24.427 1.00 92.25 210 LYS A O 1
ATOM 1662 N N . PRO A 1 211 ? 1.333 0.566 -23.571 1.00 92.88 211 PRO A N 1
ATOM 1663 C CA . PRO A 1 211 ? 2.283 0.077 -22.568 1.00 92.88 211 PRO A CA 1
ATOM 1664 C C . PRO A 1 211 ? 1.626 -0.885 -21.572 1.00 92.88 211 PRO A C 1
ATOM 1666 O O . PRO A 1 211 ? 2.203 -1.915 -21.232 1.00 92.88 211 PRO A O 1
ATOM 1669 N N . LEU A 1 212 ? 0.388 -0.589 -21.159 1.00 94.12 212 LEU A N 1
ATOM 1670 C CA . LEU A 1 212 ? -0.383 -1.452 -20.264 1.00 94.12 212 LEU A CA 1
ATOM 1671 C C . LEU A 1 212 ? -0.706 -2.803 -20.920 1.00 94.12 212 LEU A C 1
ATOM 1673 O O . LEU A 1 212 ? -0.566 -3.838 -20.279 1.00 94.12 212 LEU A O 1
ATOM 1677 N N . GLN A 1 213 ? -1.117 -2.807 -22.190 1.00 95.38 213 GLN A N 1
ATOM 1678 C CA . GLN A 1 213 ? -1.404 -4.024 -22.954 1.00 95.38 213 GLN A CA 1
ATOM 1679 C C . GLN A 1 213 ? -0.145 -4.862 -23.164 1.00 95.38 213 GLN A C 1
ATOM 1681 O O . GLN A 1 213 ? -0.186 -6.073 -22.968 1.00 95.38 213 GLN A O 1
ATOM 1686 N N . LEU A 1 214 ? 0.975 -4.223 -23.510 1.00 96.00 214 LEU A N 1
ATOM 1687 C CA . LEU A 1 214 ? 2.263 -4.894 -23.645 1.00 96.00 214 LEU A CA 1
ATOM 1688 C C . LEU A 1 214 ? 2.665 -5.561 -22.324 1.00 96.00 214 LEU A C 1
ATOM 1690 O O . LEU A 1 214 ? 2.973 -6.747 -22.302 1.00 96.00 214 LEU A O 1
ATOM 1694 N N . PHE A 1 215 ? 2.572 -4.833 -21.209 1.00 96.00 215 PHE A N 1
ATOM 1695 C CA . PHE A 1 215 ? 2.851 -5.385 -19.885 1.00 96.00 215 PHE A CA 1
ATOM 1696 C C . PHE A 1 215 ? 1.906 -6.544 -19.529 1.00 96.00 215 PHE A C 1
ATOM 1698 O O . PHE A 1 215 ? 2.341 -7.586 -19.039 1.00 96.00 215 PHE A O 1
ATOM 1705 N N . ALA A 1 216 ? 0.608 -6.388 -19.797 1.00 95.75 216 ALA A N 1
ATOM 1706 C CA . ALA A 1 216 ? -0.396 -7.398 -19.489 1.00 95.75 216 ALA A CA 1
ATOM 1707 C C . ALA A 1 216 ? -0.224 -8.692 -20.295 1.00 95.75 216 ALA A C 1
ATOM 1709 O O . ALA A 1 216 ? -0.504 -9.768 -19.769 1.00 95.75 216 ALA A O 1
ATOM 1710 N N . ASN A 1 217 ? 0.236 -8.591 -21.542 1.00 97.19 217 ASN A N 1
ATOM 1711 C CA . ASN A 1 217 ? 0.396 -9.733 -22.437 1.00 97.19 217 ASN A CA 1
ATOM 1712 C C . ASN A 1 217 ? 1.760 -10.416 -22.298 1.00 97.19 217 ASN A C 1
ATOM 1714 O O . ASN A 1 217 ? 1.829 -11.633 -22.426 1.00 97.19 217 ASN A O 1
ATOM 1718 N N . GLU A 1 218 ? 2.825 -9.656 -22.037 1.00 97.56 218 GLU A N 1
ATOM 1719 C CA . GLU A 1 218 ? 4.199 -10.176 -22.078 1.00 97.56 218 GLU A CA 1
ATOM 1720 C C . GLU A 1 218 ? 4.829 -10.338 -20.689 1.00 97.56 218 GLU A C 1
ATOM 1722 O O . GLU A 1 218 ? 5.730 -11.150 -20.534 1.00 97.56 218 GLU A O 1
ATOM 1727 N N . VAL A 1 219 ? 4.389 -9.585 -19.670 1.00 96.94 219 VAL A N 1
ATOM 1728 C CA . VAL A 1 219 ? 5.024 -9.597 -18.335 1.00 96.94 219 VAL A CA 1
ATOM 1729 C C . VAL A 1 219 ? 4.164 -10.317 -17.301 1.00 96.94 219 VAL A C 1
ATOM 1731 O O . VAL A 1 219 ? 4.653 -11.212 -16.619 1.00 96.94 219 VAL A O 1
ATOM 1734 N N . ILE A 1 220 ? 2.872 -9.979 -17.189 1.00 96.06 220 ILE A N 1
ATOM 1735 C CA . ILE A 1 220 ? 1.975 -10.605 -16.195 1.00 96.06 220 ILE A CA 1
ATOM 1736 C C . ILE A 1 220 ? 1.964 -12.143 -16.281 1.00 96.06 220 ILE A C 1
ATOM 1738 O O . ILE A 1 220 ? 2.014 -12.771 -15.223 1.00 96.06 220 ILE A O 1
ATOM 1742 N N . PRO A 1 221 ? 1.906 -12.786 -17.469 1.00 96.44 221 PRO A N 1
ATOM 1743 C CA . PRO A 1 221 ? 1.846 -14.246 -17.553 1.00 96.44 221 PRO A CA 1
ATOM 1744 C C . PRO A 1 221 ? 3.077 -14.970 -16.999 1.00 96.44 221 PRO A C 1
ATOM 1746 O O . PRO A 1 221 ? 2.978 -16.160 -16.726 1.00 96.44 221 PRO A O 1
ATOM 1749 N N . ILE A 1 222 ? 4.205 -14.274 -16.823 1.00 93.50 222 ILE A N 1
ATOM 1750 C CA . ILE A 1 222 ? 5.445 -14.848 -16.286 1.00 93.50 222 ILE A CA 1
ATOM 1751 C C . ILE A 1 222 ? 5.340 -15.096 -14.771 1.00 93.50 222 ILE A C 1
ATOM 1753 O O . ILE A 1 222 ? 5.937 -16.035 -14.257 1.00 93.50 222 ILE A O 1
ATOM 1757 N N . PHE A 1 223 ? 4.553 -14.282 -14.061 1.00 90.75 223 PHE A N 1
ATOM 1758 C CA . PHE A 1 223 ? 4.404 -14.325 -12.598 1.00 90.75 223 PHE A CA 1
ATOM 1759 C C . PHE A 1 223 ? 3.135 -15.063 -12.130 1.00 90.75 223 PHE A C 1
ATOM 1761 O O . PHE A 1 223 ? 2.717 -14.889 -10.984 1.00 90.75 223 PHE A O 1
ATOM 1768 N N . ARG A 1 224 ? 2.480 -15.821 -13.019 1.00 70.56 224 ARG A N 1
ATOM 1769 C CA . ARG A 1 224 ? 1.253 -16.580 -12.721 1.00 70.56 224 ARG A CA 1
ATOM 1770 C C . ARG A 1 224 ? 1.523 -18.001 -12.252 1.00 70.56 224 ARG A C 1
ATOM 1772 O O . ARG A 1 224 ? 2.462 -18.629 -12.782 1.00 70.56 224 ARG A O 1
#

Secondary structure (DSSP, 8-state):
-HHHHHHHTTS---EEE-S---HHHHHHTT-----HHHHHHHHHHHHHHHHHHHH-SSEEEE-SS-EEEEE---SPPSSSSSSPEEEE--SHHHHHHHHHH-SEEEEESS-HHHHHHHHHHHHHHHHHHT--GGGSEEEEEEEEEE-SSHHHHHHHHHHHHHHTTTT---HHHHT-EEESHHHHHHHHHHHHTTT--EEEEEES-TT-SHHHHHHHHHTGGGG-